Protein AF-A0A969MNA8-F1 (afdb_monomer_lite)

Foldseek 3Di:
DDWDFPDDDPDPVVVVVDAFTFTKDFDDDPNHGPDIDGRDTDDDDDDDPDDPVPPPDPPDDPDPDDLACVAQHVWDFDKDKFFLDALDAPVSCLVFKWKDPPPVDPDPPDDTDGHDDDDDFKDKHWDQDPDWDADPVGNVDTGTGIWIKIWTDPPPPPDDQPDQKIKMWGPDWDKAFAPWKKKWKKKKAWPQFDDQADPPPRHGKWKKKFKDKDFPADKAWPDWDIDTDDDGDDIDMTMTMIHTDHPPGITIMIITMMIGMPDGTDNGTMMIMHRGMMMISPDIDHDPVSHPPLCCVLPSDDPPDDPLDDDDDPDDDDPVRVLVVQVVVCVVCVVSVRDRDDDDDSDDDD

Structure (mmCIF, N/CA/C/O backbone):
data_AF-A0A969MNA8-F1
#
_entry.id   AF-A0A969MNA8-F1
#
loop_
_atom_site.group_PDB
_atom_site.id
_atom_site.type_symbol
_atom_site.label_atom_id
_atom_site.label_alt_id
_atom_site.label_comp_id
_atom_site.label_asym_id
_atom_site.label_entity_id
_atom_site.label_seq_id
_atom_site.pdbx_PDB_ins_code
_atom_site.Cartn_x
_atom_site.Cartn_y
_atom_site.Cartn_z
_atom_site.occupancy
_atom_site.B_iso_or_equiv
_atom_site.auth_seq_id
_atom_site.auth_comp_id
_atom_site.auth_asym_id
_atom_site.auth_atom_id
_atom_site.pdbx_PDB_model_num
ATOM 1 N N . MET A 1 1 ? -20.185 19.238 28.155 1.00 78.25 1 MET A N 1
ATOM 2 C CA . MET A 1 1 ? -21.176 19.758 29.129 1.00 78.25 1 MET A CA 1
ATOM 3 C C . MET A 1 1 ? -20.768 21.179 29.484 1.00 78.25 1 MET A C 1
ATOM 5 O O . MET A 1 1 ? -19.583 21.468 29.385 1.00 78.25 1 MET A O 1
ATOM 9 N N . ALA A 1 2 ? -21.702 22.049 29.859 1.00 85.06 2 ALA A N 1
ATOM 10 C CA . ALA A 1 2 ? -21.407 23.413 30.295 1.00 85.06 2 ALA A CA 1
ATOM 11 C C . ALA A 1 2 ? -22.315 23.803 31.465 1.00 85.06 2 ALA A C 1
ATOM 13 O O . ALA A 1 2 ? -23.488 23.433 31.480 1.00 85.06 2 ALA A O 1
ATOM 14 N N . PHE A 1 3 ? -21.782 24.554 32.425 1.00 86.62 3 PHE A N 1
ATOM 15 C CA . PHE A 1 3 ? -22.552 25.138 33.521 1.00 86.62 3 PHE A CA 1
ATOM 16 C C . PHE A 1 3 ? -22.558 26.659 33.376 1.00 86.62 3 PHE A C 1
ATOM 18 O O . PHE A 1 3 ? -21.501 27.260 33.188 1.00 86.62 3 PHE A O 1
ATOM 25 N N . LYS A 1 4 ? -23.741 27.274 33.451 1.00 89.44 4 LYS A N 1
ATOM 26 C CA . LYS A 1 4 ? -23.911 28.729 33.427 1.00 89.44 4 LYS A CA 1
ATOM 27 C C . LYS A 1 4 ? -24.570 29.181 34.735 1.00 89.44 4 LYS A C 1
ATOM 29 O O . LYS A 1 4 ? -25.760 28.912 34.903 1.00 89.44 4 LYS A O 1
ATOM 34 N N . PRO A 1 5 ? -23.849 29.851 35.650 1.00 88.94 5 PRO A N 1
ATOM 35 C CA . PRO A 1 5 ? -24.449 30.364 36.877 1.00 88.94 5 PRO A CA 1
ATOM 36 C C . PRO A 1 5 ? -25.425 31.506 36.563 1.00 88.94 5 PRO A C 1
ATOM 38 O O . PRO A 1 5 ? -25.248 32.223 35.575 1.00 88.94 5 PRO A O 1
ATOM 41 N N . TYR A 1 6 ? -26.452 31.681 37.396 1.00 90.12 6 TYR A N 1
ATOM 42 C CA . TYR A 1 6 ? -27.363 32.829 37.281 1.00 90.12 6 TYR A CA 1
ATOM 43 C C . TYR A 1 6 ? -26.732 34.129 37.780 1.00 90.12 6 TYR A C 1
ATOM 45 O O . TYR A 1 6 ? -27.107 35.205 37.325 1.00 90.12 6 TYR A O 1
ATOM 53 N N . GLU A 1 7 ? -25.749 34.013 38.670 1.00 85.06 7 GLU A N 1
ATOM 54 C CA . GLU A 1 7 ? -25.053 35.135 39.289 1.00 85.06 7 GLU A CA 1
ATOM 55 C C . GLU A 1 7 ? -23.542 35.010 39.063 1.00 85.06 7 GLU A C 1
ATOM 57 O O . GLU A 1 7 ? -22.949 33.929 39.175 1.00 85.06 7 GLU A O 1
ATOM 62 N N . THR A 1 8 ? -22.898 36.124 38.735 1.00 79.06 8 THR A N 1
ATOM 63 C CA . THR A 1 8 ? -21.445 36.219 38.583 1.00 79.06 8 THR A CA 1
ATOM 64 C C . THR A 1 8 ? -20.858 36.930 39.793 1.00 79.06 8 THR A C 1
ATOM 66 O O . THR A 1 8 ? -21.380 37.953 40.223 1.00 79.06 8 THR A O 1
ATOM 69 N N . PHE A 1 9 ? -19.779 36.379 40.347 1.00 75.88 9 PHE A N 1
ATOM 70 C CA . PHE A 1 9 ? -18.944 37.095 41.305 1.00 75.88 9 PHE A CA 1
ATOM 71 C C . PHE A 1 9 ? -17.794 37.730 40.531 1.00 75.88 9 PHE A C 1
ATOM 73 O O . PHE A 1 9 ? -17.073 37.019 39.831 1.00 75.88 9 PHE A O 1
ATOM 80 N N . ASP A 1 10 ? -17.641 39.046 40.652 1.00 71.94 10 ASP A N 1
ATOM 81 C CA . ASP A 1 10 ? -16.547 39.783 40.010 1.00 71.94 10 ASP A CA 1
ATOM 82 C C . ASP A 1 10 ? -15.243 39.697 40.823 1.00 71.94 10 ASP A C 1
ATOM 84 O O . ASP A 1 10 ? -14.157 39.889 40.281 1.00 71.94 10 ASP A O 1
ATOM 88 N N . ASP A 1 11 ? -15.346 39.364 42.114 1.00 74.50 11 ASP A N 1
ATOM 89 C CA . ASP A 1 11 ? -14.214 39.205 43.027 1.00 74.50 11 ASP A CA 1
ATOM 90 C C . ASP A 1 11 ? -13.834 37.713 43.197 1.00 74.50 11 ASP A C 1
ATOM 92 O O . ASP A 1 11 ? -14.639 36.923 43.714 1.00 74.50 11 ASP A O 1
ATOM 96 N N . PRO A 1 12 ? -12.614 37.304 42.794 1.00 66.44 12 PRO A N 1
ATOM 97 C CA . PRO A 1 12 ? -12.121 35.936 42.935 1.00 66.44 12 PRO A CA 1
ATOM 98 C C . PRO A 1 12 ? -12.012 35.443 44.383 1.00 66.44 12 PRO A C 1
ATOM 100 O O . PRO A 1 12 ? -12.108 34.238 44.617 1.00 66.44 12 PRO A O 1
ATOM 103 N N . GLU A 1 13 ? -11.803 36.329 45.360 1.00 68.19 13 GLU A N 1
ATOM 104 C CA . GLU A 1 13 ? -11.605 35.927 46.759 1.00 68.19 13 GLU A CA 1
ATOM 105 C C . GLU A 1 13 ? -12.924 35.531 47.437 1.00 68.19 13 GLU A C 1
ATOM 107 O O . GLU A 1 13 ? -12.945 34.669 48.321 1.00 68.19 13 GLU A O 1
ATOM 112 N N . LEU A 1 14 ? -14.052 36.067 46.958 1.00 66.44 14 LEU A N 1
ATOM 113 C CA . LEU A 1 14 ? -15.386 35.713 47.448 1.00 66.44 14 LEU A CA 1
ATOM 114 C C . LEU A 1 14 ? -15.808 34.292 47.039 1.00 66.44 14 LEU A C 1
ATOM 116 O O . LEU A 1 14 ? -16.573 33.656 47.764 1.00 66.44 14 LEU A O 1
ATOM 120 N N . LEU A 1 15 ? -15.269 33.744 45.942 1.00 65.19 15 LEU A N 1
ATOM 121 C CA . LEU A 1 15 ? -15.565 32.382 45.465 1.00 65.19 15 LEU A CA 1
ATOM 122 C C . LEU A 1 15 ? -15.134 31.278 46.446 1.00 65.19 15 LEU A C 1
ATOM 124 O O . LEU A 1 15 ? -15.688 30.181 46.405 1.00 65.19 15 LEU A O 1
ATOM 128 N N . LEU A 1 16 ? -14.172 31.551 47.336 1.00 65.12 16 LEU A N 1
ATOM 129 C CA . LEU A 1 16 ? -13.690 30.588 48.336 1.00 65.12 16 LEU A CA 1
ATOM 130 C C . LEU A 1 16 ? -14.661 30.400 49.511 1.00 65.12 16 LEU A C 1
ATOM 132 O O . LEU A 1 16 ? -14.669 29.335 50.130 1.00 65.12 16 LEU A O 1
ATOM 136 N N . CYS A 1 17 ? -15.467 31.422 49.815 1.00 69.19 17 CYS A N 1
ATOM 137 C CA . CYS A 1 17 ? -16.344 31.464 50.990 1.00 69.19 17 CYS A CA 1
ATOM 138 C C . CYS A 1 17 ? -17.835 31.594 50.634 1.00 69.19 17 CYS A C 1
ATOM 140 O O . CYS A 1 17 ? -18.683 31.501 51.523 1.00 69.19 17 CYS A O 1
ATOM 142 N N . ALA A 1 18 ? -18.168 31.818 49.361 1.00 70.50 18 ALA A N 1
ATOM 143 C CA . ALA A 1 18 ? -19.542 31.955 48.902 1.00 70.50 18 ALA A CA 1
ATOM 144 C C . ALA A 1 18 ? -20.301 30.611 48.916 1.00 70.50 18 ALA A C 1
ATOM 146 O O . ALA A 1 18 ? -19.718 29.547 48.681 1.00 70.50 18 ALA A O 1
ATOM 147 N N . PRO A 1 19 ? -21.625 30.632 49.162 1.00 77.38 19 PRO A N 1
ATOM 148 C CA . PRO A 1 19 ? -22.466 29.454 48.982 1.00 77.38 19 PRO A CA 1
ATOM 149 C C . PRO A 1 19 ? -22.481 29.004 47.511 1.00 77.38 19 PRO A C 1
ATOM 151 O O . PRO A 1 19 ? -22.219 29.789 46.599 1.00 77.38 19 PRO A O 1
ATOM 154 N N . ARG A 1 20 ? -22.822 27.728 47.269 1.00 79.69 20 ARG A N 1
ATOM 155 C CA . ARG A 1 20 ? -22.960 27.179 45.908 1.00 79.69 20 ARG A CA 1
ATOM 156 C C . ARG A 1 20 ? -23.951 28.004 45.096 1.00 79.69 20 ARG A C 1
ATOM 158 O O . ARG A 1 20 ? -25.096 28.173 45.514 1.00 79.69 20 ARG A O 1
ATOM 165 N N . ARG A 1 21 ? -23.530 28.460 43.916 1.00 85.75 21 ARG A N 1
ATOM 166 C CA . ARG A 1 21 ? -24.419 29.185 43.010 1.00 85.75 21 ARG A CA 1
ATOM 167 C C . ARG A 1 21 ? -25.388 28.232 42.336 1.00 85.75 21 ARG A C 1
ATOM 169 O O . ARG A 1 21 ? -25.040 27.103 41.989 1.00 85.75 21 ARG A O 1
ATOM 176 N N . LYS A 1 22 ? -26.597 28.728 42.096 1.00 90.81 22 LYS A N 1
ATOM 177 C CA . LYS A 1 22 ? -27.557 28.076 41.212 1.00 90.81 22 LYS A CA 1
ATOM 178 C C . LYS A 1 22 ? -27.280 28.483 39.768 1.00 90.81 22 LYS A C 1
ATOM 180 O O . LYS A 1 22 ? -26.917 29.626 39.486 1.00 90.81 22 LYS A O 1
ATOM 185 N N . GLY A 1 23 ? -27.445 27.541 38.852 1.00 91.19 23 GLY A N 1
ATOM 186 C CA . GLY A 1 23 ? -27.267 27.795 37.432 1.00 91.19 23 GLY A CA 1
ATOM 187 C C . GLY A 1 23 ? -27.914 26.750 36.544 1.00 91.19 23 GLY A C 1
ATOM 188 O O . GLY A 1 23 ? -28.537 25.793 37.002 1.00 91.19 23 GLY A O 1
ATOM 189 N N . ASP A 1 24 ? -27.740 26.946 35.248 1.00 92.31 24 ASP A N 1
ATOM 190 C CA . ASP A 1 24 ? -28.163 26.008 34.226 1.00 92.31 24 ASP A CA 1
ATOM 191 C C . ASP A 1 24 ? -27.025 25.044 33.900 1.00 92.31 24 ASP A C 1
ATOM 193 O O . ASP A 1 24 ? -25.966 25.453 33.414 1.00 92.31 24 ASP A O 1
ATOM 197 N N . PHE A 1 25 ? -27.258 23.751 34.109 1.00 90.88 25 PHE A N 1
ATOM 198 C CA . PHE A 1 25 ? -26.367 22.701 33.637 1.00 90.88 25 PHE A CA 1
ATOM 199 C C . PHE A 1 25 ? -26.862 22.158 32.299 1.00 90.88 25 PHE A C 1
ATOM 201 O O . PHE A 1 25 ? -27.990 21.684 32.179 1.00 90.88 25 PHE A O 1
ATOM 208 N N . MET A 1 26 ? -26.015 22.242 31.279 1.00 90.25 26 MET A N 1
ATOM 209 C CA . MET A 1 26 ? -26.337 21.897 29.900 1.00 90.25 26 MET A CA 1
ATOM 210 C C . MET A 1 26 ? -25.445 20.753 29.417 1.00 90.25 26 MET A C 1
ATOM 212 O O . MET A 1 26 ? -24.210 20.819 29.452 1.00 90.25 26 MET A O 1
ATOM 216 N N . VAL A 1 27 ? -26.076 19.700 28.910 1.00 83.44 27 VAL A N 1
ATOM 217 C CA . VAL A 1 27 ? -25.410 18.565 28.272 1.00 83.44 27 VAL A CA 1
ATOM 218 C C . VAL A 1 27 ? -25.583 18.696 26.766 1.00 83.44 27 VAL A C 1
ATOM 220 O O . VAL A 1 27 ? -26.698 18.865 26.273 1.00 83.44 27 VAL A O 1
ATOM 223 N N . PHE A 1 28 ? -24.473 18.609 26.037 1.00 82.31 28 PHE A N 1
ATOM 224 C CA . PHE A 1 28 ? -24.440 18.702 24.581 1.00 82.31 28 PHE A CA 1
ATOM 225 C C . PHE A 1 28 ? -24.031 17.354 23.992 1.00 82.31 28 PHE A C 1
ATOM 227 O O . PHE A 1 28 ? -23.098 16.731 24.497 1.00 82.31 28 PHE A O 1
ATOM 234 N N . VAL A 1 29 ? -24.701 16.939 22.919 1.00 73.00 29 VAL A N 1
ATOM 235 C CA . VAL A 1 29 ? -24.372 15.756 22.112 1.00 73.00 29 VAL A CA 1
ATOM 236 C C . VAL A 1 29 ? -24.235 16.227 20.664 1.00 73.00 29 VAL A C 1
ATOM 238 O O . VAL A 1 29 ? -25.136 16.884 20.145 1.00 73.00 29 VAL A O 1
ATOM 241 N N . ASN A 1 30 ? -23.089 15.961 20.028 1.00 73.81 30 ASN A N 1
ATOM 242 C CA . ASN A 1 30 ? -22.757 16.438 18.672 1.00 73.81 30 ASN A CA 1
ATOM 243 C C . ASN A 1 30 ? -22.959 17.957 18.483 1.00 73.81 30 ASN A C 1
ATOM 245 O O . ASN A 1 30 ? -23.517 18.409 17.486 1.00 73.81 30 ASN A O 1
ATOM 249 N N . GLY A 1 31 ? -22.570 18.754 19.484 1.00 75.56 31 GLY A N 1
ATOM 250 C CA . GLY A 1 31 ? -22.697 20.216 19.451 1.00 75.56 31 GLY A CA 1
ATOM 251 C C . GLY A 1 31 ? -24.116 20.758 19.673 1.00 75.56 31 GLY A C 1
ATOM 252 O O . GLY A 1 31 ? -24.287 21.970 19.768 1.00 75.56 31 GLY A O 1
ATOM 253 N N . ARG A 1 32 ? -25.137 19.900 19.815 1.00 70.62 32 ARG A N 1
ATOM 254 C CA . ARG A 1 32 ? -26.519 20.309 20.118 1.00 70.62 32 ARG A CA 1
ATOM 255 C C . ARG A 1 32 ? -26.841 20.084 21.589 1.00 70.62 32 ARG A C 1
ATOM 257 O O . ARG A 1 32 ? -26.487 19.046 22.143 1.00 70.62 32 ARG A O 1
ATOM 264 N N . GLN A 1 33 ? -27.517 21.043 22.225 1.00 84.75 33 GLN A N 1
ATOM 265 C CA . GLN A 1 33 ? -27.971 20.892 23.609 1.00 84.75 33 GLN A CA 1
ATOM 266 C C . GLN A 1 33 ? -29.016 19.774 23.669 1.00 84.75 33 GLN A C 1
ATOM 268 O O . GLN A 1 33 ? -30.121 19.921 23.155 1.00 84.75 33 GLN A O 1
ATOM 273 N N . PHE A 1 34 ? -28.645 18.656 24.279 1.00 85.50 34 PHE A N 1
ATOM 274 C CA . PHE A 1 34 ? -29.492 17.478 24.423 1.00 85.50 34 PHE A CA 1
ATOM 275 C C . PHE A 1 34 ? -30.358 17.569 25.678 1.00 85.50 34 PHE A C 1
ATOM 277 O O . PHE A 1 34 ? -31.523 17.187 25.667 1.00 85.50 34 PHE A O 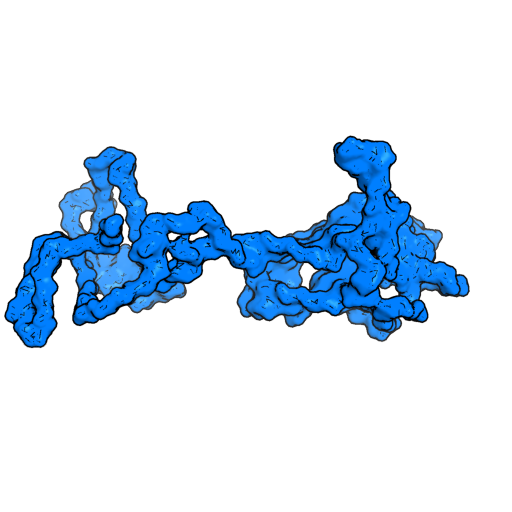1
ATOM 284 N N . TRP A 1 35 ? -29.795 18.102 26.763 1.00 83.75 35 TRP A N 1
ATOM 285 C CA . TRP A 1 35 ? -30.482 18.171 28.044 1.00 83.75 35 TRP A CA 1
ATOM 286 C C . TRP A 1 35 ? -30.067 19.414 28.826 1.00 83.75 35 TRP A C 1
ATOM 288 O O . TRP A 1 35 ? -28.919 19.858 28.740 1.00 83.75 35 TRP A O 1
ATOM 298 N N . LYS A 1 36 ? -31.015 19.983 29.572 1.00 91.31 36 LYS A N 1
ATOM 299 C CA . LYS A 1 36 ? -30.813 21.164 30.408 1.00 91.31 36 LYS A CA 1
ATOM 300 C C . LYS A 1 36 ? -31.482 20.952 31.758 1.00 91.31 36 LYS A C 1
ATOM 302 O O . LYS A 1 36 ? -32.679 20.683 31.811 1.00 91.31 36 LYS A O 1
ATOM 307 N N . ILE A 1 37 ? -30.710 21.122 32.824 1.00 91.38 37 ILE A N 1
ATOM 308 C CA . ILE A 1 37 ? -31.188 21.123 34.205 1.00 91.38 37 ILE A CA 1
ATOM 309 C C . ILE A 1 37 ? -31.095 22.559 34.719 1.00 91.38 37 ILE A C 1
ATOM 311 O O . ILE A 1 37 ? -30.008 23.132 34.766 1.00 91.38 37 ILE A O 1
ATOM 315 N N . THR A 1 38 ? -32.236 23.146 35.070 1.00 92.12 38 THR A N 1
ATOM 316 C CA . THR A 1 38 ? -32.326 24.479 35.686 1.00 92.12 38 THR A CA 1
ATOM 317 C C . THR A 1 38 ? -32.165 24.382 37.203 1.00 92.12 38 THR A C 1
ATOM 319 O O . THR A 1 38 ? -32.538 23.364 37.784 1.00 92.12 38 THR A O 1
ATOM 322 N N . ASN A 1 39 ? -31.691 25.445 37.861 1.00 88.81 39 ASN A N 1
ATOM 323 C CA . ASN A 1 39 ? -31.442 25.486 39.313 1.00 88.81 39 ASN A CA 1
ATOM 324 C C . ASN A 1 39 ? -30.460 24.407 39.816 1.00 88.81 39 ASN A C 1
ATOM 326 O O . ASN A 1 39 ? -30.564 23.933 40.953 1.00 88.81 39 ASN A O 1
ATOM 330 N N . PHE A 1 40 ? -29.497 24.027 38.977 1.00 89.94 40 PHE A N 1
ATOM 331 C CA . PHE A 1 40 ? -28.435 23.092 39.323 1.00 89.94 40 PHE A CA 1
ATOM 332 C C . PHE A 1 40 ? -27.424 23.753 40.269 1.00 89.94 40 PHE A C 1
ATOM 334 O O . PHE A 1 40 ? -27.066 24.916 40.077 1.00 89.94 40 PHE A O 1
ATOM 341 N N . ASP A 1 41 ? -26.976 23.019 41.288 1.00 85.50 41 ASP A N 1
ATOM 342 C CA . ASP A 1 41 ? -25.940 23.481 42.214 1.00 85.50 41 ASP A CA 1
ATOM 343 C C . ASP A 1 41 ? -24.558 23.414 41.566 1.00 85.50 41 ASP A C 1
ATOM 345 O O . ASP A 1 41 ? -24.140 22.367 41.081 1.00 85.50 41 ASP A O 1
ATOM 349 N N . GLU A 1 42 ? -23.823 24.520 41.598 1.00 81.38 42 GLU A N 1
ATOM 350 C CA . GLU A 1 42 ? -22.476 24.608 41.046 1.00 81.38 42 GLU A CA 1
ATOM 351 C C . GLU A 1 42 ? -21.519 23.524 41.584 1.00 81.38 42 GLU A C 1
ATOM 353 O O . GLU A 1 42 ? -21.498 23.187 42.777 1.00 81.38 42 GLU A O 1
ATOM 358 N N . PHE A 1 43 ? -20.666 23.009 40.692 1.00 76.62 43 PHE A N 1
ATOM 359 C CA . PHE A 1 43 ? -19.570 22.120 41.060 1.00 76.62 43 PHE A CA 1
ATOM 360 C C . PHE A 1 43 ? -18.463 22.906 41.771 1.00 76.62 43 PHE A C 1
ATOM 362 O O . PHE A 1 43 ? -17.815 23.757 41.169 1.00 76.62 43 PHE A O 1
ATOM 369 N N . PHE A 1 44 ? -18.177 22.561 43.028 1.00 70.62 44 PHE A N 1
ATOM 370 C CA . PHE A 1 44 ? -16.946 23.000 43.682 1.00 70.62 44 PHE A CA 1
ATOM 371 C C . PHE A 1 44 ? -15.845 21.975 43.444 1.00 70.62 44 PHE A C 1
ATOM 373 O O . PHE A 1 44 ? -15.877 20.876 44.001 1.00 70.62 44 PHE A O 1
ATOM 380 N N . PHE A 1 45 ? -14.852 22.353 42.647 1.00 62.38 45 PHE A N 1
ATOM 381 C CA . PHE A 1 45 ? -13.604 21.610 42.550 1.00 62.38 45 PHE A CA 1
ATOM 382 C C . PHE A 1 45 ? -12.671 22.115 43.645 1.00 62.38 45 PHE A C 1
ATOM 384 O O . PHE A 1 45 ? -12.013 23.141 43.500 1.00 62.38 45 PHE A O 1
ATOM 391 N N . THR A 1 46 ? -12.651 21.422 44.780 1.00 59.31 46 THR A N 1
ATOM 392 C CA . THR A 1 46 ? -11.675 21.700 45.832 1.00 59.31 46 THR A CA 1
ATOM 393 C C . THR A 1 46 ? -10.423 20.870 45.587 1.00 59.31 46 THR A C 1
ATOM 395 O O . THR A 1 46 ? -10.494 19.685 45.257 1.00 59.31 46 THR A O 1
ATOM 398 N N . ASN A 1 47 ? -9.252 21.479 45.772 1.00 53.66 47 ASN A N 1
ATOM 399 C CA . ASN A 1 47 ? -8.023 20.700 45.843 1.00 53.66 47 ASN A CA 1
ATOM 400 C C . ASN A 1 47 ? -8.090 19.797 47.078 1.00 53.66 47 ASN A C 1
ATOM 402 O O . ASN A 1 47 ? -8.246 20.275 48.206 1.00 53.66 47 ASN A O 1
ATOM 406 N N . MET A 1 48 ? -7.946 18.487 46.879 1.00 55.31 48 MET A N 1
ATOM 407 C CA . MET A 1 48 ? -7.779 17.568 47.998 1.00 55.31 48 MET A CA 1
ATOM 408 C C . MET A 1 48 ? -6.439 17.873 48.677 1.00 55.31 48 MET A C 1
ATOM 410 O O . MET A 1 48 ? -5.382 17.764 48.058 1.00 55.31 48 MET A O 1
ATOM 414 N N . LYS A 1 49 ? -6.460 18.251 49.960 1.00 59.47 49 LYS A N 1
ATOM 415 C CA . LYS A 1 49 ? -5.245 18.451 50.768 1.00 59.47 49 LYS A CA 1
ATOM 416 C C . LYS A 1 49 ? -4.641 17.096 51.158 1.00 59.47 49 LYS A C 1
ATOM 418 O O . LYS A 1 49 ? -4.729 16.684 52.309 1.00 59.47 49 LYS A O 1
ATOM 423 N N . ASN A 1 50 ? -4.086 16.368 50.192 1.00 62.12 50 ASN A N 1
ATOM 424 C CA . ASN A 1 50 ? -3.446 15.069 50.414 1.00 62.12 50 ASN A CA 1
ATOM 425 C C . ASN A 1 50 ? -2.140 14.948 49.613 1.00 62.12 50 ASN A C 1
ATOM 427 O O . ASN A 1 50 ? -1.940 15.692 48.654 1.00 62.12 50 ASN A O 1
ATOM 431 N N . GLN A 1 51 ? -1.268 14.010 49.993 1.00 51.31 51 GLN A N 1
ATOM 432 C CA . GLN A 1 51 ? -0.030 13.700 49.266 1.00 51.31 51 GLN A CA 1
ATOM 433 C C . GLN A 1 51 ? -0.333 13.365 47.802 1.00 51.31 51 GLN A C 1
ATOM 435 O O . GLN A 1 51 ? -1.277 12.623 47.517 1.00 51.31 51 GLN A O 1
ATOM 440 N N . LYS A 1 52 ? 0.467 13.914 46.881 1.00 52.94 52 LYS A N 1
ATOM 441 C CA . LYS A 1 52 ? 0.273 13.796 45.429 1.00 52.94 52 LYS A CA 1
ATOM 442 C C . LYS A 1 52 ? 0.226 12.333 44.975 1.00 52.94 52 LYS A C 1
ATOM 444 O O . LYS A 1 52 ? -0.564 12.008 44.098 1.00 52.94 52 LYS A O 1
ATOM 449 N N . GLU A 1 53 ? 0.977 11.439 45.621 1.00 54.47 53 GLU A N 1
ATOM 450 C CA . GLU A 1 53 ? 1.000 10.006 45.292 1.00 54.47 53 GLU A CA 1
ATOM 451 C C . GLU A 1 53 ? -0.281 9.257 45.706 1.00 54.47 53 GLU A C 1
ATOM 453 O O . GLU A 1 53 ? -0.559 8.178 45.188 1.00 54.47 53 GLU A O 1
ATOM 458 N N . LYS A 1 54 ? -1.086 9.814 46.624 1.00 51.72 54 LYS A N 1
ATOM 459 C CA . LYS A 1 54 ? -2.380 9.243 47.049 1.00 51.72 54 LYS A CA 1
ATOM 460 C C . LYS A 1 54 ? -3.563 9.785 46.251 1.00 51.72 54 LYS A C 1
ATOM 462 O O . LYS A 1 54 ? -4.678 9.285 46.393 1.00 51.72 54 LYS A O 1
ATOM 467 N N . GLN A 1 55 ? -3.336 10.795 45.416 1.00 48.31 55 GLN A N 1
ATOM 468 C CA . GLN A 1 55 ? -4.330 11.335 44.498 1.00 48.31 55 GLN A CA 1
ATOM 469 C C . GLN A 1 55 ? -4.334 10.497 43.211 1.00 48.31 55 GLN A C 1
ATOM 471 O O . GLN A 1 55 ? -3.925 10.950 42.147 1.00 48.31 55 GLN A O 1
ATOM 476 N N . LEU A 1 56 ? -4.785 9.242 43.309 1.00 48.88 56 LEU A N 1
ATOM 477 C CA . LEU A 1 56 ? -5.119 8.437 42.134 1.00 48.88 56 LEU A CA 1
ATOM 478 C C . LEU A 1 56 ? -6.420 8.988 41.549 1.00 48.88 56 LEU A C 1
ATOM 480 O O . LEU A 1 56 ? -7.518 8.591 41.936 1.00 48.88 56 LEU A O 1
ATOM 484 N N . GLY A 1 57 ? -6.297 9.955 40.643 1.00 40.84 57 GLY A N 1
ATOM 485 C CA . GLY A 1 57 ? -7.405 10.353 39.794 1.00 40.84 57 GLY A CA 1
ATOM 486 C C . GLY A 1 57 ? -7.790 9.158 38.934 1.00 40.84 57 GLY A C 1
ATOM 487 O O . GLY A 1 57 ? -7.078 8.826 37.994 1.00 40.84 57 GLY A O 1
ATOM 488 N N . VAL A 1 58 ? -8.900 8.499 39.255 1.00 41.97 58 VAL A N 1
ATOM 489 C CA . VAL A 1 58 ? -9.600 7.691 38.261 1.00 41.97 58 VAL A CA 1
ATOM 490 C C . VAL A 1 58 ? -10.481 8.683 37.507 1.00 41.97 58 VAL A C 1
ATOM 492 O O . VAL A 1 58 ? -11.506 9.093 38.059 1.00 41.97 58 VAL A O 1
ATOM 495 N N . PRO A 1 59 ? -10.111 9.140 36.294 1.00 39.31 59 PRO A N 1
ATOM 496 C CA . PRO A 1 59 ? -11.099 9.767 35.436 1.00 39.31 59 PRO A CA 1
ATOM 497 C C . PRO A 1 59 ? -12.177 8.705 35.227 1.00 39.31 59 PRO A C 1
ATOM 499 O O . PRO A 1 59 ? -11.904 7.604 34.753 1.00 39.31 59 PRO A O 1
ATOM 502 N N . TYR A 1 60 ? -13.375 8.983 35.718 1.00 37.78 60 TYR A N 1
ATOM 503 C CA . TYR A 1 60 ? -14.528 8.097 35.642 1.00 37.78 60 TYR A CA 1
ATOM 504 C C . TYR A 1 60 ? -14.678 7.567 34.209 1.00 37.78 60 TYR A C 1
ATOM 506 O O . TYR A 1 60 ? -14.965 8.317 33.280 1.00 37.78 60 TYR A O 1
ATOM 514 N N . ASN A 1 61 ? -14.475 6.262 34.036 1.00 42.06 61 ASN A N 1
ATOM 515 C CA . ASN A 1 61 ? -14.819 5.557 32.811 1.00 42.06 61 ASN A CA 1
ATOM 516 C C . ASN A 1 61 ? -16.264 5.075 32.957 1.00 42.06 61 ASN A C 1
ATOM 518 O O . ASN A 1 61 ? -16.543 4.135 33.701 1.00 42.06 61 ASN A O 1
ATOM 522 N N . VAL A 1 62 ? -17.189 5.746 32.274 1.00 38.03 62 VAL A N 1
ATOM 523 C CA . VAL A 1 62 ? -18.541 5.225 32.068 1.00 38.03 62 VAL A CA 1
ATOM 524 C C . VAL A 1 62 ? -18.551 4.534 30.711 1.00 38.03 62 VAL A C 1
ATOM 526 O O . VAL A 1 62 ? -18.807 5.152 29.684 1.00 38.03 62 VAL A O 1
ATOM 529 N N . SER A 1 63 ? -18.265 3.235 30.717 1.00 44.12 63 SER A N 1
ATOM 530 C CA . SER A 1 63 ? -18.434 2.360 29.559 1.00 44.12 63 SER A CA 1
ATOM 531 C C . SER A 1 63 ? -19.815 1.706 29.643 1.00 44.12 63 SER A C 1
ATOM 533 O O . SER A 1 63 ? -19.991 0.673 30.290 1.00 44.12 63 SER A O 1
ATOM 535 N N . TRP A 1 64 ? -20.806 2.302 28.983 1.00 36.50 64 TRP A N 1
ATOM 536 C CA . TRP A 1 64 ? -22.011 1.587 28.562 1.00 36.50 64 TRP A CA 1
ATOM 537 C C . TRP A 1 64 ? -21.802 1.177 27.105 1.00 36.50 64 TRP A C 1
ATOM 539 O O . TRP A 1 64 ? -21.861 2.015 26.213 1.00 36.50 64 TRP A O 1
ATOM 549 N N . GLY A 1 65 ? -21.495 -0.105 26.885 1.00 40.31 65 GLY A N 1
ATOM 550 C CA . GLY A 1 65 ? -21.140 -0.634 25.564 1.00 40.31 65 GLY A CA 1
ATOM 551 C C . GLY A 1 65 ? -19.640 -0.556 25.265 1.00 40.31 65 GLY A C 1
ATOM 552 O O . GLY A 1 65 ? -19.215 0.182 24.389 1.00 40.31 65 GLY A O 1
ATOM 553 N N . GLY A 1 66 ? -18.835 -1.331 25.995 1.00 40.59 66 GLY A N 1
ATOM 554 C CA . GLY A 1 66 ? -17.382 -1.438 25.784 1.00 40.59 66 GLY A CA 1
ATOM 555 C C . GLY A 1 66 ? -16.834 -2.857 25.963 1.00 40.59 66 GLY A C 1
ATOM 556 O O . GLY A 1 66 ? -15.637 -3.037 26.167 1.00 40.59 66 GLY A O 1
ATOM 557 N N . GLY A 1 67 ? -17.700 -3.874 25.909 1.00 42.56 67 GLY A N 1
ATOM 558 C CA . GLY A 1 67 ? -17.317 -5.275 26.120 1.00 42.56 67 GLY A CA 1
ATOM 559 C C . GLY A 1 67 ? -16.472 -5.896 25.002 1.00 42.56 67 GLY A C 1
ATOM 560 O O . GLY A 1 67 ? -15.928 -6.973 25.205 1.00 42.56 67 GLY A O 1
ATOM 561 N N . SER A 1 68 ? -16.328 -5.250 23.840 1.00 47.09 68 SER A N 1
ATOM 562 C CA . SER A 1 68 ? -15.703 -5.889 22.671 1.00 47.09 68 SER A CA 1
ATOM 563 C C . SER A 1 68 ? -14.389 -5.275 22.187 1.00 47.09 68 SER A C 1
ATOM 565 O O . SER A 1 68 ? -13.727 -5.914 21.385 1.00 47.09 68 SER A O 1
ATOM 567 N N . PHE A 1 69 ? -13.985 -4.086 22.649 1.00 46.1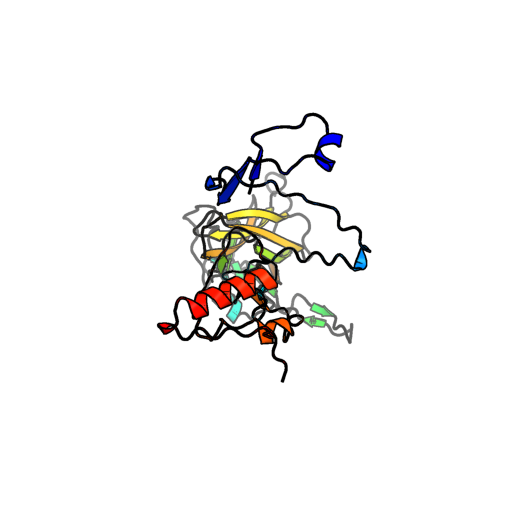6 69 PHE A N 1
ATOM 568 C CA . PHE A 1 69 ? -12.757 -3.431 22.151 1.00 46.16 69 PHE A CA 1
ATOM 569 C C . PHE A 1 69 ? -11.772 -2.991 23.250 1.00 46.16 69 PHE A C 1
ATOM 571 O O . PHE A 1 69 ? -10.733 -2.419 22.943 1.00 46.16 69 PHE A O 1
ATOM 578 N N . GLY A 1 70 ? -12.076 -3.227 24.535 1.00 50.34 70 GLY A N 1
ATOM 579 C CA . GLY A 1 70 ? -11.308 -2.625 25.639 1.00 50.34 70 GLY A CA 1
ATOM 580 C C . GLY A 1 70 ? -10.633 -3.576 26.631 1.00 50.34 70 GLY A C 1
ATOM 581 O O . GLY A 1 70 ? -9.567 -3.238 27.136 1.00 50.34 70 GLY A O 1
ATOM 582 N N . LEU A 1 71 ? -11.229 -4.735 26.940 1.00 61.44 71 LEU A N 1
ATOM 583 C CA . LEU A 1 71 ? -10.773 -5.600 28.047 1.00 61.44 71 LEU A CA 1
ATOM 584 C C . LEU A 1 71 ? -10.366 -7.006 27.590 1.00 61.44 71 LEU A C 1
ATOM 586 O O . LEU A 1 71 ? -9.186 -7.305 27.558 1.00 61.44 71 LEU A O 1
ATOM 590 N N . ARG A 1 72 ? -11.323 -7.860 27.207 1.00 57.59 72 ARG A N 1
ATOM 591 C CA . ARG A 1 72 ? -11.049 -9.234 26.720 1.00 57.59 72 ARG A CA 1
ATOM 592 C C . ARG A 1 72 ? -10.562 -9.306 25.276 1.00 57.59 72 ARG A C 1
ATOM 594 O O . ARG A 1 72 ? -10.071 -10.317 24.794 1.00 57.59 72 ARG A O 1
ATOM 601 N N . HIS A 1 73 ? -10.761 -8.205 24.578 1.00 59.41 73 HIS A N 1
ATOM 602 C CA . HIS A 1 73 ? -10.648 -8.079 23.143 1.00 59.41 73 HIS A CA 1
ATOM 603 C C . HIS A 1 73 ? -9.937 -6.757 22.867 1.00 59.41 73 HIS A C 1
ATOM 605 O O . HIS A 1 73 ? -10.499 -5.884 22.213 1.00 59.41 73 HIS A O 1
ATOM 611 N N . SER A 1 74 ? -8.763 -6.545 23.478 1.00 66.19 74 SER A N 1
ATOM 612 C CA . SER A 1 74 ? -7.921 -5.357 23.272 1.00 66.19 74 SER A CA 1
ATOM 613 C C . SER A 1 74 ? -7.354 -5.328 21.848 1.00 66.19 74 SER A C 1
ATOM 615 O O . SER A 1 74 ? -6.144 -5.404 21.644 1.00 66.19 74 SER A O 1
ATOM 617 N N . TRP A 1 75 ? -8.253 -5.254 20.870 1.00 68.44 75 TRP A N 1
ATOM 618 C CA . TRP A 1 75 ? -7.956 -5.110 19.463 1.00 68.44 75 TRP A CA 1
ATOM 619 C C . TRP A 1 75 ? -7.593 -3.659 19.190 1.00 68.44 75 TRP A C 1
ATOM 621 O O . TRP A 1 75 ? -8.337 -2.741 19.541 1.00 68.44 75 TRP A O 1
ATOM 631 N N . HIS A 1 76 ? -6.467 -3.455 18.531 1.00 72.38 76 HIS A N 1
ATOM 632 C CA . HIS A 1 76 ? -6.125 -2.194 17.901 1.00 72.38 76 HIS A CA 1
ATOM 633 C C . HIS A 1 76 ? -5.947 -2.425 16.405 1.00 72.38 76 HIS A C 1
ATOM 635 O O . HIS A 1 76 ? -5.691 -3.544 15.960 1.00 72.38 76 HIS A O 1
ATOM 641 N N . TYR A 1 77 ? -6.104 -1.359 15.624 1.00 75.56 77 TYR A N 1
ATOM 642 C CA . TYR A 1 77 ? -5.668 -1.408 14.239 1.00 75.56 77 TYR A CA 1
ATOM 643 C C . TYR A 1 77 ? -4.145 -1.421 14.204 1.00 75.56 77 TYR A C 1
ATOM 645 O O . TYR A 1 77 ? -3.498 -0.686 14.955 1.00 75.56 77 TYR A O 1
ATOM 653 N N . ASP A 1 78 ? -3.593 -2.272 13.355 1.00 82.06 78 ASP A N 1
ATOM 654 C CA . ASP A 1 78 ? -2.170 -2.295 13.054 1.00 82.06 78 ASP A CA 1
ATOM 655 C C . ASP A 1 78 ? -1.966 -2.357 11.542 1.00 82.06 78 ASP A C 1
ATOM 657 O O . ASP A 1 78 ? -2.913 -2.476 10.759 1.00 82.06 78 ASP A O 1
ATOM 661 N N . PHE A 1 79 ? -0.715 -2.236 11.132 1.00 85.31 79 PHE A N 1
ATOM 662 C CA . PHE A 1 79 ? -0.316 -2.279 9.748 1.00 85.31 79 PHE A CA 1
ATOM 663 C C . PHE A 1 79 ? -0.036 -3.710 9.322 1.00 85.31 79 PHE A C 1
ATOM 665 O O . PHE A 1 79 ? 0.726 -4.428 9.967 1.00 85.31 79 PHE A O 1
ATOM 672 N N . LYS A 1 80 ? -0.584 -4.083 8.172 1.00 88.38 80 LYS A N 1
ATOM 673 C CA . LYS A 1 80 ? -0.176 -5.275 7.450 1.00 88.38 80 LYS A CA 1
ATOM 674 C C . LYS A 1 80 ? 0.437 -4.884 6.124 1.00 88.38 80 LYS A C 1
ATOM 676 O O . LYS A 1 80 ? 0.007 -3.937 5.467 1.00 88.38 80 LYS A O 1
ATOM 681 N N . THR A 1 81 ? 1.454 -5.641 5.763 1.00 92.81 81 THR A N 1
ATOM 682 C CA . THR A 1 81 ? 2.093 -5.586 4.464 1.00 92.81 81 THR A CA 1
ATOM 683 C C . THR A 1 81 ? 1.569 -6.740 3.622 1.00 92.81 81 THR A C 1
ATOM 685 O O . THR A 1 81 ? 1.490 -7.874 4.099 1.00 92.81 81 THR A O 1
ATOM 688 N N . TYR A 1 82 ? 1.211 -6.438 2.383 1.00 93.94 82 TYR A N 1
ATOM 689 C CA . TYR A 1 82 ? 0.705 -7.377 1.398 1.00 93.94 82 TYR A CA 1
ATOM 690 C C . TYR A 1 82 ? 1.631 -7.360 0.189 1.00 93.94 82 TYR A C 1
ATOM 692 O O . TYR A 1 82 ? 1.902 -6.305 -0.385 1.00 93.94 82 TYR A O 1
ATOM 700 N N . GLU A 1 83 ? 2.125 -8.534 -0.175 1.00 94.94 83 GLU A N 1
ATOM 701 C CA . GLU A 1 83 ? 3.032 -8.716 -1.302 1.00 94.94 83 GLU A CA 1
ATOM 702 C C . GLU A 1 83 ? 2.212 -8.870 -2.585 1.00 94.94 83 GLU A C 1
ATOM 704 O O . GLU A 1 83 ? 1.314 -9.710 -2.659 1.00 94.94 83 GLU A O 1
ATOM 709 N N . LEU A 1 84 ? 2.503 -8.036 -3.584 1.00 95.25 84 LEU A N 1
ATOM 710 C CA . LEU A 1 84 ? 1.960 -8.159 -4.938 1.00 95.25 84 LEU A CA 1
ATOM 711 C C . LEU A 1 84 ? 2.917 -8.971 -5.812 1.00 95.25 84 LEU A C 1
ATOM 713 O O . LEU A 1 84 ? 2.469 -9.830 -6.569 1.00 95.25 84 LEU A O 1
ATOM 717 N N . PHE A 1 85 ? 4.221 -8.734 -5.665 1.00 95.44 85 PHE A N 1
ATOM 718 C CA . PHE A 1 85 ? 5.302 -9.525 -6.242 1.00 95.44 85 PHE A CA 1
ATOM 719 C C . PHE A 1 85 ? 6.533 -9.478 -5.328 1.00 95.44 85 PHE A C 1
ATOM 721 O O . PHE A 1 85 ? 6.992 -8.394 -4.971 1.00 95.44 85 PHE A O 1
ATOM 728 N N . ASN A 1 86 ? 7.063 -10.648 -4.974 1.00 93.31 86 ASN A N 1
ATOM 729 C CA . ASN A 1 86 ? 8.289 -10.801 -4.189 1.00 93.31 86 ASN A CA 1
ATOM 730 C C . ASN A 1 86 ? 9.008 -12.086 -4.636 1.00 93.31 86 ASN A C 1
ATOM 732 O O . ASN A 1 86 ? 8.847 -13.151 -4.039 1.00 93.31 86 ASN A O 1
ATOM 736 N N . GLY A 1 87 ? 9.698 -12.014 -5.776 1.00 92.00 87 GLY A N 1
ATOM 737 C CA . GLY A 1 87 ? 10.446 -13.143 -6.336 1.00 92.00 87 GLY A CA 1
ATOM 738 C C . GLY A 1 87 ? 9.613 -14.361 -6.748 1.00 92.00 87 GLY A C 1
ATOM 739 O O . GLY A 1 87 ? 10.083 -15.497 -6.671 1.00 92.00 87 GLY A O 1
ATOM 740 N N . ASN A 1 88 ? 8.368 -14.146 -7.178 1.00 94.50 88 ASN A N 1
ATOM 741 C CA . ASN A 1 88 ? 7.497 -15.223 -7.644 1.00 94.50 88 ASN A CA 1
ATOM 742 C C . ASN A 1 88 ? 7.913 -15.755 -9.034 1.00 94.50 88 ASN A C 1
ATOM 744 O O . ASN A 1 88 ? 8.628 -15.097 -9.788 1.00 94.50 88 ASN A O 1
ATOM 748 N N . ASP A 1 89 ? 7.449 -16.960 -9.378 1.00 93.06 89 ASP A N 1
ATOM 749 C CA . ASP A 1 89 ? 7.781 -17.640 -10.634 1.00 93.06 89 ASP A CA 1
ATOM 750 C C . ASP A 1 89 ? 7.017 -17.083 -11.852 1.00 93.06 89 ASP A C 1
ATOM 752 O O . ASP A 1 89 ? 6.088 -16.282 -11.727 1.00 93.06 89 ASP A O 1
ATOM 756 N N . GLN A 1 90 ? 7.381 -17.548 -13.054 1.00 93.06 90 GLN A N 1
ATOM 757 C CA . GLN A 1 90 ? 6.705 -17.161 -14.297 1.00 93.06 90 GLN A CA 1
ATOM 758 C C . GLN A 1 90 ? 5.191 -17.421 -14.247 1.00 93.06 90 GLN A C 1
ATOM 760 O O . GLN A 1 90 ? 4.410 -16.582 -14.685 1.00 93.06 90 GLN A O 1
ATOM 765 N N . THR A 1 91 ? 4.763 -18.550 -13.668 1.00 93.44 91 THR A N 1
ATOM 766 C CA . THR A 1 91 ? 3.341 -18.907 -13.536 1.00 93.44 91 THR A CA 1
ATOM 767 C C . THR A 1 91 ? 2.565 -17.847 -12.756 1.00 93.44 91 THR A C 1
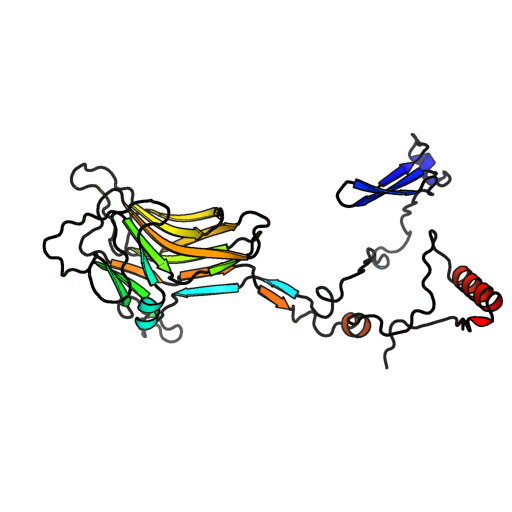ATOM 769 O O . THR A 1 91 ? 1.434 -17.492 -13.104 1.00 93.44 91 THR A O 1
ATOM 772 N N . TYR A 1 92 ? 3.157 -17.337 -11.677 1.00 94.00 92 TYR A N 1
ATOM 773 C CA . TYR A 1 92 ? 2.570 -16.266 -10.894 1.00 94.00 92 TYR A CA 1
ATOM 774 C C . TYR A 1 92 ? 2.502 -14.962 -11.691 1.00 94.00 92 TYR A C 1
ATOM 776 O O . TYR A 1 92 ? 1.449 -14.329 -11.695 1.00 94.00 92 TYR A O 1
ATOM 784 N N . ILE A 1 93 ? 3.574 -14.583 -12.392 1.00 91.38 93 ILE A N 1
ATOM 785 C CA . ILE A 1 93 ? 3.596 -13.373 -13.230 1.00 91.38 93 ILE A CA 1
ATOM 786 C C . ILE A 1 93 ? 2.477 -13.438 -14.277 1.00 91.38 93 ILE A C 1
ATOM 788 O O . ILE A 1 93 ? 1.631 -12.546 -14.318 1.00 91.38 93 ILE A O 1
ATOM 792 N N . ASP A 1 94 ? 2.394 -14.539 -15.025 1.00 89.00 94 ASP A N 1
ATOM 793 C CA . ASP A 1 94 ? 1.412 -14.741 -16.098 1.00 89.00 94 ASP A CA 1
ATOM 794 C C . ASP A 1 94 ? -0.048 -14.700 -15.612 1.00 89.00 94 ASP A C 1
ATOM 796 O O . ASP A 1 94 ? -0.955 -14.401 -16.387 1.00 89.00 94 ASP A O 1
ATOM 800 N N . SER A 1 95 ? -0.289 -15.024 -14.336 1.00 91.06 95 SER A N 1
ATOM 801 C CA . SER A 1 95 ? -1.631 -15.094 -13.741 1.00 91.06 95 SER A CA 1
ATOM 802 C C . SER A 1 95 ? -2.022 -13.878 -12.899 1.00 91.06 95 SER A C 1
ATOM 804 O O . SER A 1 95 ? -3.159 -13.819 -12.422 1.00 91.06 95 SER A O 1
ATOM 806 N N . ASN A 1 96 ? -1.099 -12.943 -12.664 1.00 91.94 96 ASN A N 1
ATOM 807 C CA . ASN A 1 96 ? -1.329 -11.791 -11.792 1.00 91.94 96 ASN A CA 1
ATOM 808 C C . ASN A 1 96 ? -0.931 -10.453 -12.412 1.00 91.94 96 ASN A C 1
ATOM 810 O O . ASN A 1 96 ? -1.303 -9.431 -11.848 1.00 91.94 96 ASN A O 1
ATOM 814 N N . PHE A 1 97 ? -0.189 -10.423 -13.518 1.00 92.12 97 PHE A N 1
ATOM 815 C CA . PHE A 1 97 ? 0.249 -9.180 -14.145 1.00 92.12 97 PHE A CA 1
ATOM 816 C C . PHE A 1 97 ? -0.115 -9.142 -15.617 1.00 92.12 97 PHE A C 1
ATOM 818 O O . PHE A 1 97 ? 0.069 -10.114 -16.349 1.00 92.12 97 PHE A O 1
ATOM 825 N N . ILE A 1 98 ? -0.616 -7.989 -16.051 1.00 87.50 98 ILE A N 1
ATOM 826 C CA . ILE A 1 98 ? -1.042 -7.769 -17.430 1.00 87.50 98 ILE A CA 1
ATOM 827 C C . ILE A 1 98 ? -0.659 -6.374 -17.902 1.00 87.50 98 ILE A C 1
ATOM 829 O O . ILE A 1 98 ? -0.591 -5.423 -17.124 1.00 87.50 98 ILE A O 1
ATOM 833 N N . GLN A 1 99 ? -0.429 -6.244 -19.204 1.00 84.38 99 GLN A N 1
ATOM 834 C CA . GLN A 1 99 ? -0.197 -4.950 -19.829 1.00 84.38 99 GLN A CA 1
ATOM 835 C C . GLN A 1 99 ? -1.533 -4.354 -20.290 1.00 84.38 99 GLN A C 1
ATOM 837 O O . GLN A 1 99 ? -2.303 -5.001 -21.011 1.00 84.38 99 GLN A O 1
ATOM 842 N N . LYS A 1 100 ? -1.793 -3.099 -19.916 1.00 77.88 100 LYS A N 1
ATOM 843 C CA . LYS A 1 100 ? -2.971 -2.328 -20.337 1.00 77.88 100 LYS A CA 1
ATOM 844 C C . LYS A 1 100 ? -2.578 -0.951 -20.871 1.00 77.88 100 LYS A C 1
ATOM 846 O O . LYS A 1 100 ? -1.432 -0.517 -20.766 1.00 77.88 100 LYS A O 1
ATOM 851 N N . THR A 1 101 ? -3.559 -0.257 -21.441 1.00 73.94 101 THR A N 1
ATOM 852 C CA . THR A 1 101 ? -3.536 1.203 -21.547 1.00 73.94 101 THR A CA 1
ATOM 853 C C . THR A 1 101 ? -3.441 1.825 -20.166 1.00 73.94 101 THR A C 1
ATOM 855 O O . THR A 1 101 ? -4.006 1.285 -19.215 1.00 73.94 101 THR A O 1
ATOM 858 N N . ASN A 1 102 ? -2.770 2.974 -20.057 1.00 73.12 102 ASN A N 1
ATOM 859 C CA . ASN A 1 102 ? -2.877 3.774 -18.843 1.00 73.12 102 ASN A CA 1
ATOM 860 C C . ASN A 1 102 ? -4.367 4.154 -18.658 1.00 73.12 102 ASN A C 1
ATOM 862 O O . ASN A 1 102 ? -4.907 4.864 -19.501 1.00 73.12 102 ASN A O 1
ATOM 866 N N . PRO A 1 103 ? -5.036 3.703 -17.584 1.00 72.81 103 PRO A N 1
ATOM 867 C CA . PRO A 1 103 ? -6.470 3.904 -17.369 1.00 72.81 103 PRO A CA 1
ATOM 868 C C . PRO A 1 103 ? -6.846 5.363 -17.085 1.00 72.81 103 PRO A C 1
ATOM 870 O O . PRO A 1 103 ? -8.027 5.694 -17.088 1.00 72.81 103 PRO A O 1
ATOM 873 N N . LEU A 1 104 ? -5.866 6.231 -16.815 1.00 72.50 104 LEU A N 1
ATOM 874 C CA . LEU A 1 104 ? -6.079 7.669 -16.637 1.00 72.50 104 LEU A CA 1
ATOM 875 C C . LEU A 1 104 ? -5.908 8.464 -17.940 1.00 72.50 104 LEU A C 1
ATOM 877 O O . LEU A 1 104 ? -6.301 9.628 -17.990 1.00 72.50 104 LEU A O 1
ATOM 881 N N . ASN A 1 105 ? -5.355 7.843 -18.985 1.00 64.12 105 ASN A N 1
ATOM 882 C CA . ASN A 1 105 ? -5.213 8.428 -20.311 1.00 64.12 105 ASN A CA 1
ATOM 883 C C . ASN A 1 105 ? -6.125 7.647 -21.268 1.00 64.12 105 ASN A C 1
ATOM 885 O O . ASN A 1 105 ? -5.768 6.561 -21.719 1.00 64.12 105 ASN A O 1
ATOM 889 N N . ASP A 1 106 ? -7.309 8.186 -21.568 1.00 45.81 106 ASP A N 1
ATOM 890 C CA . ASP A 1 106 ? -8.225 7.630 -22.574 1.00 45.81 106 ASP A CA 1
ATOM 891 C C . ASP A 1 106 ? -7.558 7.637 -23.968 1.00 45.81 106 ASP A C 1
ATOM 893 O O . ASP A 1 106 ? -7.752 8.565 -24.754 1.00 45.81 106 ASP A O 1
ATOM 897 N N . ASP A 1 107 ? -6.770 6.608 -24.298 1.00 47.09 107 ASP A N 1
ATOM 898 C CA . ASP A 1 107 ? -6.345 6.333 -25.673 1.00 47.09 107 ASP A CA 1
ATOM 899 C C . ASP A 1 107 ? -6.981 5.019 -26.170 1.00 47.09 107 ASP A C 1
ATOM 901 O O . ASP A 1 107 ? -6.561 3.926 -25.775 1.00 47.09 107 ASP A O 1
ATOM 905 N N . PRO A 1 108 ? -8.014 5.089 -27.032 1.00 45.12 108 PRO A N 1
ATOM 906 C CA . PRO A 1 108 ? -8.763 3.924 -27.505 1.00 45.12 108 PRO A CA 1
ATOM 907 C C . PRO A 1 108 ? -7.989 3.013 -28.480 1.00 45.12 108 PRO A C 1
ATOM 909 O O . PRO A 1 108 ? -8.586 2.088 -29.033 1.00 45.12 108 PRO A O 1
ATOM 912 N N . CYS A 1 109 ? -6.693 3.246 -28.729 1.00 40.53 109 CYS A N 1
ATOM 913 C CA . CYS A 1 109 ? -5.939 2.562 -29.789 1.00 40.53 109 CYS A CA 1
ATOM 914 C C . CYS A 1 109 ? -5.016 1.409 -29.343 1.00 40.53 109 CYS A C 1
ATOM 916 O O . CYS A 1 109 ?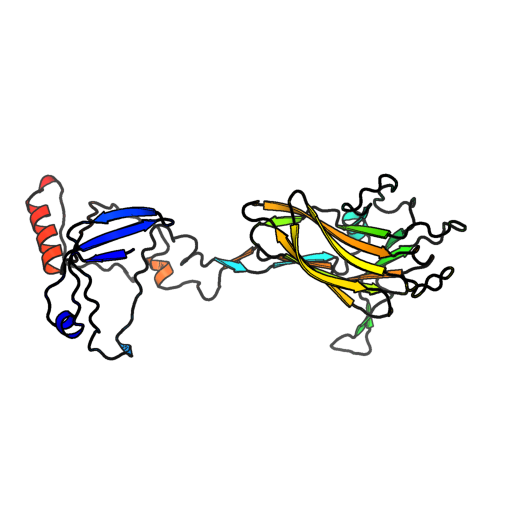 -4.359 0.817 -30.200 1.00 40.53 109 CYS A O 1
ATOM 918 N N . ILE A 1 110 ? -4.944 1.046 -28.058 1.00 43.53 110 ILE A N 1
ATOM 919 C CA . ILE A 1 110 ? -4.035 -0.017 -27.579 1.00 43.53 110 ILE A CA 1
ATOM 920 C C . ILE A 1 110 ? -4.822 -1.273 -27.168 1.00 43.53 110 ILE A C 1
ATOM 922 O O . ILE A 1 110 ? -5.789 -1.220 -26.412 1.00 43.53 110 ILE A O 1
ATOM 926 N N . VAL A 1 111 ? -4.385 -2.423 -27.687 1.00 42.44 111 VAL A N 1
ATOM 927 C CA . VAL A 1 111 ? -4.993 -3.748 -27.489 1.00 42.44 111 VAL A CA 1
ATOM 928 C C . VAL A 1 111 ? -4.464 -4.390 -26.199 1.00 42.44 111 VAL A C 1
ATOM 930 O O . VAL A 1 111 ? -3.264 -4.366 -25.943 1.00 42.44 111 VAL A O 1
ATOM 933 N N . HIS A 1 112 ? -5.357 -4.978 -25.398 1.00 39.88 112 HIS A N 1
ATOM 934 C CA . HIS A 1 112 ? -5.028 -5.694 -24.159 1.00 39.88 112 HIS A CA 1
ATOM 935 C C . HIS A 1 112 ? -4.190 -6.956 -24.424 1.00 39.88 112 HIS A C 1
ATOM 937 O O . HIS A 1 112 ? -4.540 -7.740 -25.307 1.00 39.88 112 HIS A O 1
ATOM 943 N N . VAL A 1 113 ? -3.142 -7.198 -23.625 1.00 45.75 113 VAL A N 1
ATOM 944 C CA . VAL A 1 113 ? -2.355 -8.443 -23.685 1.00 45.75 113 VAL A CA 1
ATOM 945 C C . VAL A 1 113 ? -2.388 -9.159 -22.340 1.00 45.75 113 VAL A C 1
ATOM 947 O O . VAL A 1 113 ? -2.062 -8.591 -21.302 1.00 45.75 113 VAL A O 1
ATOM 950 N N . THR A 1 114 ? -2.778 -10.431 -22.384 1.00 40.03 114 THR A N 1
ATOM 951 C CA . THR A 1 114 ? -2.713 -11.401 -21.283 1.00 40.03 114 THR A CA 1
ATOM 952 C C . THR A 1 114 ? -1.776 -12.532 -21.697 1.00 40.03 114 THR A C 1
ATOM 954 O O . THR A 1 114 ? -1.862 -12.974 -22.838 1.00 40.03 114 THR A O 1
ATOM 957 N N . GLY A 1 115 ? -0.904 -12.971 -20.779 1.00 35.59 115 GLY A N 1
ATOM 958 C CA . GLY A 1 115 ? -0.127 -14.221 -20.797 1.00 35.59 115 GLY A CA 1
ATOM 959 C C . GLY A 1 115 ? 0.342 -14.765 -22.156 1.00 35.59 115 GLY A C 1
ATOM 960 O O . GLY A 1 115 ? -0.436 -15.353 -22.897 1.00 35.59 115 GLY A O 1
ATOM 961 N N . SER A 1 116 ? 1.648 -14.674 -22.428 1.00 41.19 116 SER A N 1
ATOM 962 C CA . SER A 1 116 ? 2.370 -15.511 -23.406 1.00 41.19 116 SER A CA 1
ATOM 963 C C . SER A 1 116 ? 1.636 -15.798 -24.738 1.00 41.19 116 SER A C 1
ATOM 965 O O . SER A 1 116 ? 1.357 -16.935 -25.123 1.00 41.19 116 SER A O 1
ATOM 967 N N . SER A 1 117 ? 1.342 -14.746 -25.498 1.00 36.84 117 SER A N 1
ATOM 968 C CA . SER A 1 117 ? 1.419 -14.770 -26.964 1.00 36.84 117 SER A CA 1
ATOM 969 C C . SER A 1 117 ? 1.444 -13.346 -27.490 1.00 36.84 117 SER A C 1
ATOM 971 O O . SER A 1 117 ? 0.536 -12.553 -27.269 1.00 36.84 117 SER A O 1
ATOM 973 N N . ALA A 1 118 ? 2.543 -13.036 -28.164 1.00 44.53 118 ALA A N 1
ATOM 974 C CA . ALA A 1 118 ? 2.891 -11.741 -28.707 1.00 44.53 118 ALA A CA 1
ATOM 975 C C . ALA A 1 118 ? 1.800 -11.127 -29.599 1.00 44.53 118 ALA A C 1
ATOM 977 O O . ALA A 1 118 ? 1.425 -11.725 -30.606 1.00 44.53 118 ALA A O 1
ATOM 978 N N . THR A 1 119 ? 1.426 -9.876 -29.307 1.00 41.84 119 THR A N 1
ATOM 979 C CA . THR A 1 119 ? 0.926 -8.924 -30.322 1.00 41.84 119 THR A CA 1
ATOM 980 C C . THR A 1 119 ? 1.327 -7.462 -30.091 1.00 41.84 119 THR A C 1
ATOM 982 O O . THR A 1 119 ? 1.237 -6.683 -31.035 1.00 41.84 119 THR A O 1
ATOM 985 N N . THR A 1 120 ? 1.824 -7.060 -28.914 1.00 51.41 120 THR A N 1
ATOM 986 C CA . THR A 1 120 ? 2.309 -5.682 -28.683 1.00 51.41 120 THR A CA 1
ATOM 987 C C . THR A 1 120 ? 3.585 -5.653 -27.856 1.00 51.41 120 THR A C 1
ATOM 989 O O . THR A 1 120 ? 3.524 -5.689 -26.636 1.00 51.41 120 THR A O 1
ATOM 992 N N . GLY A 1 121 ? 4.726 -5.515 -28.530 1.00 62.84 121 GLY A N 1
ATOM 993 C CA . GLY A 1 121 ? 5.938 -4.884 -28.001 1.00 62.84 121 GLY A CA 1
ATOM 994 C C . GLY A 1 121 ? 6.697 -5.592 -26.876 1.00 62.84 121 GLY A C 1
ATOM 995 O O . GLY A 1 121 ? 7.882 -5.811 -27.054 1.00 62.84 121 GLY A O 1
ATOM 996 N N . VAL A 1 122 ? 6.078 -5.927 -25.743 1.00 75.81 122 VAL A N 1
ATOM 997 C CA . VAL A 1 122 ? 6.747 -6.211 -24.461 1.00 75.81 122 VAL A CA 1
ATOM 998 C C . VAL A 1 122 ? 6.283 -7.545 -23.862 1.00 75.81 122 VAL A C 1
ATOM 1000 O O . VAL A 1 122 ? 5.149 -7.974 -24.070 1.00 75.81 122 VAL A O 1
ATOM 1003 N N . GLN A 1 123 ? 7.173 -8.212 -23.130 1.00 82.69 123 GLN A N 1
ATOM 1004 C CA . GLN A 1 123 ? 6.947 -9.450 -22.387 1.00 82.69 123 GLN A CA 1
ATOM 1005 C C . GLN A 1 123 ? 7.316 -9.276 -20.907 1.00 82.69 123 GLN A C 1
ATOM 1007 O O . GLN A 1 123 ? 8.246 -8.542 -20.574 1.00 82.69 123 GLN A O 1
ATOM 1012 N N . LEU A 1 124 ? 6.585 -9.970 -20.031 1.00 88.56 124 LEU A N 1
ATOM 1013 C CA . LEU A 1 124 ? 6.851 -10.049 -18.594 1.00 88.56 124 LEU A CA 1
ATOM 1014 C C . LEU A 1 124 ? 7.466 -11.416 -18.288 1.00 88.56 124 LEU A C 1
ATOM 1016 O O . LEU A 1 124 ? 6.855 -12.444 -18.582 1.00 88.56 124 LEU A O 1
ATOM 1020 N N . LEU A 1 125 ? 8.665 -11.439 -17.716 1.00 90.94 125 LEU A N 1
ATOM 1021 C CA . LEU A 1 125 ? 9.450 -12.648 -17.492 1.00 90.94 125 LEU A CA 1
ATOM 1022 C C . LEU A 1 125 ? 9.923 -12.740 -16.039 1.00 90.94 125 LEU A C 1
ATOM 1024 O O . LEU A 1 125 ? 10.276 -11.739 -15.426 1.00 90.94 125 LEU A O 1
ATOM 1028 N N . SER A 1 126 ? 9.996 -13.945 -15.481 1.00 92.12 126 SER A N 1
ATOM 1029 C CA . SER A 1 126 ? 10.739 -14.180 -14.241 1.00 92.12 126 SER A CA 1
ATOM 1030 C C . SER A 1 126 ? 12.229 -14.306 -14.556 1.00 92.12 126 SER A C 1
ATOM 1032 O O . SER A 1 126 ? 12.620 -15.188 -15.326 1.00 92.12 126 SER A O 1
ATOM 1034 N N . ASN A 1 127 ? 13.070 -13.483 -13.934 1.00 92.00 127 ASN A N 1
ATOM 1035 C CA . ASN A 1 127 ? 14.520 -13.510 -14.108 1.00 92.00 127 ASN A CA 1
ATOM 1036 C C . ASN A 1 127 ? 15.208 -13.804 -12.775 1.00 92.00 127 ASN A C 1
ATOM 1038 O O . ASN A 1 127 ? 15.089 -13.039 -11.827 1.00 92.00 127 ASN A O 1
ATOM 1042 N N . SER A 1 128 ? 15.956 -14.903 -12.715 1.00 90.50 128 SER A N 1
ATOM 1043 C CA . SER A 1 128 ? 16.725 -15.319 -11.535 1.00 90.50 128 SER A CA 1
ATOM 1044 C C . SER A 1 128 ? 18.234 -15.354 -11.793 1.00 90.50 128 SER A C 1
ATOM 1046 O O . SER A 1 128 ? 18.965 -16.076 -11.120 1.00 90.50 128 SER A O 1
ATOM 1048 N N . THR A 1 129 ? 18.703 -14.689 -12.849 1.00 89.94 129 THR A N 1
ATOM 1049 C CA . THR A 1 129 ? 20.086 -14.806 -13.345 1.00 89.94 129 THR A CA 1
ATOM 1050 C C . THR A 1 129 ? 20.823 -13.475 -13.383 1.00 89.94 129 THR A C 1
ATOM 1052 O O . THR A 1 129 ? 22.047 -13.469 -13.481 1.00 89.94 129 THR A O 1
ATOM 1055 N N . SER A 1 130 ? 20.101 -12.355 -13.320 1.00 88.56 130 SER A N 1
ATOM 1056 C CA . SER A 1 130 ? 20.683 -11.016 -13.483 1.00 88.56 130 SER A CA 1
ATOM 1057 C C . SER A 1 130 ? 21.083 -10.366 -12.162 1.00 88.56 130 SER A C 1
ATOM 1059 O O . SER A 1 130 ? 21.933 -9.478 -12.155 1.00 88.56 130 SER A O 1
ATOM 1061 N N . PHE A 1 131 ? 20.509 -10.821 -11.046 1.00 90.75 131 PHE A N 1
ATOM 1062 C CA . PHE A 1 131 ? 20.743 -10.249 -9.725 1.00 90.75 131 PHE A CA 1
ATOM 1063 C C . PHE A 1 131 ? 21.074 -11.331 -8.707 1.00 90.75 131 PHE A C 1
ATOM 1065 O O . PHE A 1 131 ? 20.507 -12.423 -8.729 1.00 90.75 131 PHE A O 1
ATOM 1072 N N . PHE A 1 132 ? 21.994 -11.000 -7.805 1.00 90.56 132 PHE A N 1
ATOM 1073 C CA . PHE A 1 132 ? 22.461 -11.886 -6.750 1.00 90.56 132 PHE A CA 1
ATOM 1074 C C . PHE A 1 132 ? 22.616 -11.107 -5.445 1.00 90.56 132 PHE A C 1
ATOM 1076 O O . PHE A 1 132 ? 22.973 -9.927 -5.464 1.00 90.56 132 PHE A O 1
ATOM 1083 N N . VAL A 1 133 ? 22.384 -11.783 -4.327 1.00 88.50 133 VAL A N 1
ATOM 1084 C CA . VAL A 1 133 ? 22.742 -11.321 -2.982 1.00 88.50 133 VAL A CA 1
ATOM 1085 C C . VAL A 1 133 ? 23.838 -12.218 -2.420 1.00 88.50 133 VAL A C 1
ATOM 1087 O O . VAL A 1 133 ? 23.872 -13.416 -2.702 1.00 88.50 133 VAL A O 1
ATOM 1090 N N . GLU A 1 134 ? 24.761 -11.634 -1.664 1.00 89.25 134 GLU A N 1
ATOM 1091 C CA . GLU A 1 134 ? 25.791 -12.396 -0.954 1.00 89.25 134 GLU A CA 1
ATOM 1092 C C . GLU A 1 134 ? 25.157 -13.129 0.236 1.00 89.25 134 GLU A C 1
ATOM 1094 O O . GLU A 1 134 ? 24.304 -12.572 0.932 1.00 89.25 134 GLU A O 1
ATOM 1099 N N . ASP A 1 135 ? 25.556 -14.380 0.464 1.00 88.19 135 ASP A N 1
ATOM 1100 C CA . ASP A 1 135 ? 25.124 -15.135 1.640 1.00 88.19 135 ASP A CA 1
ATOM 1101 C C . ASP A 1 135 ? 25.728 -14.518 2.918 1.00 88.19 135 ASP A C 1
ATOM 1103 O O . ASP A 1 135 ? 26.934 -14.275 3.004 1.00 88.19 135 ASP A O 1
ATOM 1107 N N . GLU A 1 136 ? 24.891 -14.267 3.931 1.00 89.06 136 GLU A N 1
ATOM 1108 C CA . GLU A 1 136 ? 25.321 -13.657 5.200 1.00 89.06 136 GLU A CA 1
ATOM 1109 C C . GLU A 1 136 ? 26.354 -14.510 5.960 1.00 89.06 136 GLU A C 1
ATOM 1111 O O . GLU A 1 136 ? 27.153 -13.980 6.737 1.00 89.06 136 GLU A O 1
ATOM 1116 N N . CYS A 1 137 ? 26.342 -15.829 5.759 1.00 88.50 137 CYS A N 1
ATOM 1117 C CA . CYS A 1 137 ? 27.260 -16.778 6.380 1.00 88.50 137 CYS A CA 1
ATOM 1118 C C . CYS A 1 137 ? 28.511 -17.038 5.525 1.00 88.50 137 CYS A C 1
ATOM 1120 O O . CYS A 1 137 ? 29.556 -17.376 6.088 1.00 88.50 137 CYS A O 1
ATOM 1122 N N . ASP A 1 138 ? 28.424 -16.892 4.199 1.00 87.38 138 ASP A N 1
ATOM 1123 C CA . ASP A 1 138 ? 29.543 -17.074 3.265 1.00 87.38 138 ASP A CA 1
ATOM 1124 C C . ASP A 1 138 ? 29.508 -16.055 2.105 1.00 87.38 138 ASP A C 1
ATOM 1126 O O . ASP A 1 138 ? 28.900 -16.317 1.064 1.00 87.38 138 ASP A O 1
ATOM 1130 N N . PRO A 1 139 ? 30.251 -14.937 2.207 1.00 89.19 139 PRO A N 1
ATOM 1131 C CA . PRO A 1 139 ? 30.292 -13.905 1.167 1.00 89.19 139 PRO A CA 1
ATOM 1132 C C . PRO A 1 139 ? 30.799 -14.374 -0.210 1.00 89.19 139 PRO A C 1
ATOM 1134 O O . PRO A 1 139 ? 30.734 -13.623 -1.178 1.00 89.19 139 PRO A O 1
ATOM 1137 N N . SER A 1 140 ? 31.349 -15.590 -0.331 1.00 88.88 140 SER A N 1
ATOM 1138 C CA . SER A 1 140 ? 31.740 -16.159 -1.629 1.00 88.88 140 SER A CA 1
ATOM 1139 C C . SER A 1 140 ? 30.571 -16.803 -2.387 1.00 88.88 140 SER A C 1
ATOM 1141 O O . SER A 1 140 ? 30.656 -17.013 -3.604 1.00 88.88 140 SER A O 1
ATOM 1143 N N . VAL A 1 141 ? 29.462 -17.077 -1.696 1.00 89.12 141 VAL A N 1
ATOM 1144 C CA . VAL A 1 141 ? 28.244 -17.652 -2.263 1.00 89.12 141 VAL A CA 1
ATOM 1145 C C . VAL A 1 141 ? 27.315 -16.532 -2.726 1.00 89.12 141 VAL A C 1
ATOM 1147 O O . VAL A 1 141 ? 26.917 -15.663 -1.956 1.00 89.12 141 VAL A O 1
ATOM 1150 N N . HIS A 1 142 ? 26.950 -16.584 -4.008 1.00 88.38 142 HIS A N 1
ATOM 1151 C CA . HIS A 1 142 ? 26.019 -15.651 -4.636 1.00 88.38 142 HIS A CA 1
ATOM 1152 C C . HIS A 1 142 ? 24.660 -16.335 -4.788 1.00 88.38 142 HIS A C 1
ATOM 1154 O O . HIS A 1 142 ? 24.513 -17.275 -5.574 1.00 88.38 142 HIS A O 1
ATOM 1160 N N . ILE A 1 143 ? 23.670 -15.875 -4.030 1.00 86.81 143 ILE A N 1
ATOM 1161 C CA . ILE A 1 143 ? 22.305 -16.394 -4.057 1.00 86.81 143 ILE A CA 1
ATOM 1162 C C . ILE A 1 143 ? 21.523 -15.618 -5.123 1.00 86.81 143 ILE A C 1
ATOM 1164 O O . ILE A 1 143 ? 21.465 -14.390 -5.045 1.00 86.81 143 ILE A O 1
ATOM 1168 N N . PRO A 1 144 ? 20.923 -16.286 -6.123 1.00 90.25 144 PRO A N 1
ATOM 1169 C CA . PRO A 1 144 ? 20.147 -15.605 -7.151 1.00 90.25 144 PRO A CA 1
ATOM 1170 C C . PRO A 1 144 ? 18.894 -14.955 -6.559 1.00 90.25 144 PRO A C 1
ATOM 1172 O O . PRO A 1 144 ? 18.155 -15.588 -5.804 1.00 90.25 144 PRO A O 1
ATOM 1175 N N . VAL A 1 145 ? 18.634 -13.709 -6.950 1.00 91.69 145 VAL A N 1
ATOM 1176 C CA . VAL A 1 145 ? 17.385 -13.000 -6.652 1.00 91.69 145 VAL A CA 1
ATOM 1177 C C . VAL A 1 145 ? 16.462 -13.143 -7.851 1.00 91.69 145 VAL A C 1
ATOM 1179 O O . VAL A 1 145 ? 16.857 -12.851 -8.981 1.00 91.69 145 VAL A O 1
ATOM 1182 N N . VAL A 1 146 ? 15.239 -13.606 -7.604 1.00 93.31 146 VAL A N 1
ATOM 1183 C CA . VAL A 1 146 ? 14.195 -13.664 -8.628 1.00 93.31 146 VAL A CA 1
ATOM 1184 C C . VAL A 1 146 ? 13.540 -12.290 -8.715 1.00 93.31 146 VAL A C 1
ATOM 1186 O O . VAL A 1 146 ? 13.014 -11.800 -7.725 1.00 93.31 146 VAL A O 1
ATOM 1189 N N . VAL A 1 147 ? 13.556 -11.681 -9.894 1.00 94.62 147 VAL A N 1
ATOM 1190 C CA . VAL A 1 147 ? 12.927 -10.386 -10.178 1.00 94.62 147 VAL A CA 1
ATOM 1191 C C . VAL A 1 147 ? 11.992 -10.512 -11.375 1.00 94.62 147 VAL A C 1
ATOM 1193 O O . VAL A 1 147 ? 12.134 -11.424 -12.194 1.00 94.62 147 VAL A O 1
ATOM 1196 N N . MET A 1 148 ? 11.040 -9.593 -11.503 1.00 94.12 148 MET A N 1
ATOM 1197 C CA . MET A 1 148 ? 10.221 -9.489 -12.707 1.00 94.12 148 MET A CA 1
ATOM 1198 C C . MET A 1 148 ? 10.985 -8.664 -13.739 1.00 94.12 148 MET A C 1
ATOM 1200 O O . MET A 1 148 ? 11.232 -7.483 -13.525 1.00 94.12 148 MET A O 1
ATOM 1204 N N . GLU A 1 149 ? 11.373 -9.291 -14.842 1.00 92.25 149 GLU A N 1
ATOM 1205 C CA . GLU A 1 149 ? 11.944 -8.647 -16.019 1.00 92.25 149 GLU A CA 1
ATOM 1206 C C . GLU A 1 149 ? 10.833 -8.234 -16.978 1.00 92.25 149 GLU A C 1
ATOM 1208 O O . GLU A 1 149 ? 9.929 -9.002 -17.302 1.00 92.25 149 GLU A O 1
ATOM 1213 N N . ILE A 1 150 ? 10.930 -7.006 -17.456 1.00 88.31 150 ILE A N 1
ATOM 1214 C CA . ILE A 1 150 ? 10.067 -6.440 -18.474 1.00 88.31 150 ILE A CA 1
ATOM 1215 C C . ILE A 1 150 ? 10.973 -6.139 -19.655 1.00 88.31 150 ILE A C 1
ATOM 1217 O O . ILE A 1 150 ? 11.855 -5.280 -19.581 1.00 88.31 150 ILE A O 1
ATOM 1221 N N . ASP A 1 151 ? 10.780 -6.914 -20.712 1.00 83.19 151 ASP A N 1
ATOM 1222 C CA . ASP A 1 151 ? 11.664 -6.964 -21.871 1.00 83.19 151 ASP A CA 1
ATOM 1223 C C . ASP A 1 151 ? 10.866 -6.696 -23.140 1.00 83.19 151 ASP A C 1
ATOM 1225 O O . ASP A 1 151 ? 9.726 -7.146 -23.281 1.00 83.19 151 ASP A O 1
ATOM 1229 N N . ARG A 1 152 ? 11.445 -5.961 -24.084 1.00 74.62 152 ARG A N 1
ATOM 1230 C CA . ARG A 1 152 ? 10.805 -5.730 -25.377 1.00 74.62 152 ARG A CA 1
ATOM 1231 C C . ARG A 1 152 ? 11.117 -6.897 -26.319 1.00 74.62 152 ARG A C 1
ATOM 1233 O O . ARG A 1 152 ? 12.259 -7.306 -26.486 1.00 74.62 152 ARG A O 1
ATOM 1240 N N . LEU A 1 153 ? 10.096 -7.454 -26.967 1.00 65.19 153 LEU A N 1
ATOM 1241 C CA . LEU A 1 153 ? 10.235 -8.604 -27.853 1.00 65.19 153 LEU A CA 1
ATOM 1242 C C . LEU A 1 153 ? 10.991 -8.216 -29.141 1.00 65.19 153 LEU A C 1
ATOM 1244 O O . LEU A 1 153 ? 10.429 -7.618 -30.062 1.00 65.19 153 LEU A O 1
ATOM 1248 N N . THR A 1 154 ? 12.255 -8.628 -29.229 1.00 54.38 154 THR A N 1
ATOM 1249 C CA . THR A 1 154 ? 13.196 -8.330 -30.330 1.00 54.38 154 THR A CA 1
ATOM 1250 C C . THR A 1 154 ? 12.821 -8.933 -31.693 1.00 54.38 154 THR A C 1
ATOM 1252 O O . THR A 1 154 ? 13.432 -8.619 -32.714 1.00 54.38 154 THR A O 1
ATOM 1255 N N . THR A 1 155 ? 11.796 -9.791 -31.771 1.00 49.12 155 THR A N 1
ATOM 1256 C CA . THR A 1 155 ? 11.398 -10.447 -33.031 1.00 49.12 155 THR A CA 1
ATOM 1257 C C . THR A 1 155 ? 10.590 -9.556 -33.981 1.00 49.12 155 THR A C 1
ATOM 1259 O O . THR A 1 155 ? 10.364 -9.950 -35.125 1.00 49.12 155 THR A O 1
ATOM 1262 N N . LEU A 1 156 ? 10.185 -8.349 -33.568 1.00 51.12 156 LEU A N 1
ATOM 1263 C CA . LEU A 1 156 ? 9.576 -7.341 -34.450 1.00 51.12 156 LEU A CA 1
ATOM 1264 C C . LEU A 1 156 ? 10.661 -6.544 -35.194 1.00 51.12 156 LEU A C 1
ATOM 1266 O O . LEU A 1 156 ? 10.782 -5.328 -35.064 1.00 51.12 156 LEU A O 1
ATOM 1270 N N . THR A 1 157 ? 11.470 -7.247 -35.985 1.00 39.59 157 THR A N 1
ATOM 1271 C CA . THR A 1 157 ? 12.469 -6.616 -36.856 1.00 39.59 157 THR A CA 1
ATOM 1272 C C . THR A 1 157 ? 11.779 -5.666 -37.845 1.00 39.59 157 THR A C 1
ATOM 1274 O O . THR A 1 157 ? 10.983 -6.089 -38.680 1.00 39.59 157 THR A O 1
ATOM 1277 N N . GLY A 1 158 ? 12.071 -4.364 -37.737 1.00 44.75 158 GLY A N 1
ATOM 1278 C CA . GLY A 1 158 ? 11.577 -3.325 -38.652 1.00 44.75 158 GLY A CA 1
ATOM 1279 C C . GLY A 1 158 ? 10.386 -2.487 -38.167 1.00 44.75 158 GLY A C 1
ATOM 1280 O O . GLY A 1 158 ? 9.876 -1.690 -38.952 1.00 44.75 158 GLY A O 1
ATOM 1281 N N . SER A 1 159 ? 9.947 -2.626 -36.910 1.00 46.25 159 SER A N 1
ATOM 1282 C CA . SER A 1 159 ? 8.949 -1.727 -36.312 1.00 46.25 159 SER A CA 1
ATOM 1283 C C . SER A 1 159 ? 9.632 -0.684 -35.434 1.00 46.25 159 SER A C 1
ATOM 1285 O O . SER A 1 159 ? 10.019 -0.997 -34.309 1.00 46.25 159 SER A O 1
ATOM 1287 N N . THR A 1 160 ? 9.713 0.557 -35.919 1.00 50.38 160 THR A N 1
ATOM 1288 C CA . THR A 1 160 ? 10.133 1.716 -35.120 1.00 50.38 160 THR A CA 1
ATOM 1289 C C . THR A 1 160 ? 9.366 1.731 -33.797 1.00 50.38 160 THR A C 1
ATOM 1291 O O . THR A 1 160 ? 8.158 1.480 -33.780 1.00 50.38 160 THR A O 1
ATOM 1294 N N . ALA A 1 161 ? 10.042 2.002 -32.682 1.00 53.09 161 ALA A N 1
ATOM 1295 C CA . ALA A 1 161 ? 9.377 2.296 -31.415 1.00 53.09 161 ALA A CA 1
ATOM 1296 C C . ALA A 1 161 ? 8.330 3.416 -31.613 1.00 53.09 161 ALA A C 1
ATOM 1298 O O . ALA A 1 161 ? 8.691 4.545 -31.926 1.00 53.09 161 ALA A O 1
ATOM 1299 N N . THR A 1 162 ? 7.034 3.115 -31.477 1.00 57.75 162 THR A N 1
ATOM 1300 C CA . THR A 1 162 ? 5.948 4.119 -31.573 1.00 57.75 162 THR A CA 1
ATOM 1301 C C . THR A 1 162 ? 5.278 4.405 -30.234 1.00 57.75 162 THR A C 1
ATOM 1303 O O . THR A 1 162 ? 4.430 5.286 -30.144 1.00 57.75 162 THR A O 1
ATOM 1306 N N . THR A 1 163 ? 5.596 3.620 -29.208 1.00 66.75 163 THR A N 1
ATOM 1307 C CA . THR A 1 163 ? 4.963 3.687 -27.890 1.00 66.75 163 THR A CA 1
ATOM 1308 C C . THR A 1 163 ? 5.869 4.416 -26.918 1.00 66.75 163 THR A C 1
ATOM 1310 O O . THR A 1 163 ? 6.975 3.953 -26.623 1.00 66.75 163 THR A O 1
ATOM 1313 N N . ASN A 1 164 ? 5.358 5.518 -26.391 1.00 74.69 164 ASN A N 1
ATOM 1314 C CA . ASN A 1 164 ? 6.068 6.352 -25.430 1.00 74.69 164 ASN A CA 1
ATOM 1315 C C . ASN A 1 164 ? 5.595 6.073 -23.994 1.00 74.69 164 ASN A C 1
ATOM 1317 O O . ASN A 1 164 ? 6.100 6.668 -23.048 1.00 74.69 164 ASN A O 1
ATOM 1321 N N . SER A 1 165 ? 4.620 5.174 -23.820 1.00 80.44 165 SER A N 1
ATOM 1322 C CA . SER A 1 165 ? 4.080 4.803 -22.518 1.00 80.44 165 SER A CA 1
ATOM 1323 C C . SER A 1 165 ? 3.672 3.333 -22.443 1.00 80.44 165 SER A C 1
ATOM 1325 O O . SER A 1 165 ? 3.261 2.730 -23.436 1.00 80.44 165 SER A O 1
ATOM 1327 N N . TYR A 1 166 ? 3.794 2.764 -21.244 1.00 84.69 166 TYR A N 1
ATOM 1328 C CA . TYR A 1 166 ? 3.367 1.408 -20.902 1.00 84.69 166 TYR A CA 1
ATOM 1329 C C . TYR A 1 166 ? 2.764 1.395 -19.501 1.00 84.69 166 TYR A C 1
ATOM 1331 O O . TYR A 1 166 ? 3.255 2.083 -18.611 1.00 84.69 166 TYR A O 1
ATOM 1339 N N . TYR A 1 167 ? 1.734 0.579 -19.290 1.00 87.25 167 TYR A N 1
ATOM 1340 C CA . TYR A 1 167 ? 1.156 0.360 -17.971 1.00 87.25 167 TYR A CA 1
ATOM 1341 C C . TYR A 1 167 ? 1.049 -1.137 -17.675 1.00 87.25 167 TYR A C 1
ATOM 1343 O O . TYR A 1 167 ? 0.424 -1.887 -18.430 1.00 87.25 167 TYR A O 1
ATOM 1351 N N . PHE A 1 168 ? 1.676 -1.560 -16.578 1.00 90.25 168 PHE A N 1
ATOM 1352 C CA . PHE A 1 168 ? 1.678 -2.942 -16.103 1.00 90.25 168 PHE A CA 1
ATOM 1353 C C . PHE A 1 168 ? 0.856 -3.027 -14.825 1.00 90.25 168 PHE A C 1
ATOM 1355 O O . PHE A 1 168 ? 1.272 -2.531 -13.779 1.00 90.25 168 PHE A O 1
ATOM 1362 N N . GLU A 1 169 ? -0.323 -3.628 -14.916 1.00 91.94 169 GLU A N 1
ATOM 1363 C CA . GLU A 1 169 ? -1.284 -3.731 -13.825 1.00 91.94 169 GLU A CA 1
ATOM 1364 C C . GLU A 1 169 ? -1.171 -5.079 -13.118 1.00 91.94 169 GLU A C 1
ATOM 1366 O O . GLU A 1 169 ? -0.989 -6.114 -13.760 1.00 91.94 169 GLU A O 1
ATOM 1371 N N . TYR A 1 170 ? -1.345 -5.067 -11.798 1.00 94.62 170 TYR A N 1
ATOM 1372 C CA . TYR A 1 170 ? -1.679 -6.261 -11.038 1.00 94.62 170 TYR A CA 1
ATOM 1373 C C . TYR A 1 170 ? -3.157 -6.612 -11.282 1.00 94.62 170 TYR A C 1
ATOM 1375 O O . TYR A 1 170 ? -4.051 -5.922 -10.795 1.00 94.62 170 TYR A O 1
ATOM 1383 N N . ASP A 1 171 ? -3.418 -7.686 -12.028 1.00 91.56 171 ASP A N 1
ATOM 1384 C CA . ASP A 1 171 ? -4.728 -8.102 -12.567 1.00 91.56 171 ASP A CA 1
ATOM 1385 C C . ASP A 1 171 ? -5.731 -8.587 -11.504 1.00 91.56 171 ASP A C 1
ATOM 1387 O O . ASP A 1 171 ? -6.732 -9.245 -11.795 1.00 91.56 171 ASP A O 1
ATOM 1391 N N . ARG A 1 172 ? -5.475 -8.304 -10.226 1.00 90.50 172 ARG A N 1
ATOM 1392 C CA . ARG A 1 172 ? -6.417 -8.598 -9.152 1.00 90.50 172 ARG A CA 1
ATOM 1393 C C . ARG A 1 172 ? -6.822 -7.314 -8.441 1.00 90.50 172 ARG A C 1
ATOM 1395 O O . ARG A 1 172 ? -5.954 -6.583 -7.961 1.00 90.50 172 ARG A O 1
ATOM 1402 N N . PRO A 1 173 ? -8.134 -7.059 -8.313 1.00 91.75 173 PRO A N 1
ATOM 1403 C CA . PRO A 1 173 ? -8.620 -5.926 -7.547 1.00 91.75 173 PRO A CA 1
ATOM 1404 C C . PRO A 1 173 ? -8.175 -6.030 -6.085 1.00 91.75 173 PRO A C 1
ATOM 1406 O O . PRO A 1 173 ? -8.266 -7.095 -5.471 1.00 91.75 173 PRO A O 1
ATOM 1409 N N . LEU A 1 174 ? -7.738 -4.909 -5.519 1.00 92.94 174 LEU A N 1
ATOM 1410 C CA . LEU A 1 174 ? -7.407 -4.780 -4.107 1.00 92.94 174 LEU A CA 1
ATOM 1411 C C . LEU A 1 174 ? -8.586 -4.165 -3.356 1.00 92.94 174 LEU A C 1
ATOM 1413 O O . LEU A 1 174 ? -9.114 -3.123 -3.748 1.00 92.94 174 LEU A O 1
ATOM 1417 N N . GLU A 1 175 ? -8.989 -4.797 -2.260 1.00 91.50 175 GLU A N 1
ATOM 1418 C CA . GLU A 1 175 ? -10.042 -4.288 -1.386 1.00 91.50 175 GLU A CA 1
ATOM 1419 C C . GLU A 1 175 ? -9.425 -3.453 -0.259 1.00 91.50 175 GLU A C 1
ATOM 1421 O O . GLU A 1 175 ? -8.696 -3.973 0.584 1.00 91.50 175 GLU A O 1
ATOM 1426 N N . ILE A 1 176 ? -9.721 -2.152 -0.231 1.00 90.69 176 ILE A N 1
ATOM 1427 C CA . ILE A 1 176 ? -9.186 -1.217 0.765 1.00 90.69 176 ILE A CA 1
ATOM 1428 C C . ILE A 1 176 ? -10.300 -0.410 1.448 1.00 90.69 176 ILE A C 1
ATOM 1430 O O . ILE A 1 176 ? -11.386 -0.208 0.908 1.00 90.69 176 ILE A O 1
ATOM 1434 N N . LEU A 1 177 ? -10.052 0.045 2.676 1.00 88.75 177 LEU A N 1
ATOM 1435 C CA . LEU A 1 177 ? -11.015 0.752 3.522 1.00 88.75 177 LEU A CA 1
ATOM 1436 C C . LEU A 1 177 ? -10.811 2.270 3.472 1.00 88.75 177 LEU A C 1
ATOM 1438 O O . LEU A 1 177 ? -9.697 2.774 3.572 1.00 88.75 177 LEU A O 1
ATOM 1442 N N . SER A 1 178 ? -11.912 3.019 3.434 1.00 86.44 178 SER A N 1
ATOM 1443 C CA . SER A 1 178 ? -11.896 4.483 3.549 1.00 86.44 178 SER A CA 1
ATOM 1444 C C . SER A 1 178 ? -11.328 4.997 4.884 1.00 86.44 178 SER A C 1
ATOM 1446 O O . SER A 1 178 ? -11.300 4.270 5.882 1.00 86.44 178 SER A O 1
ATOM 1448 N N . ASN A 1 179 ? -10.941 6.280 4.922 1.00 83.75 179 ASN A N 1
ATOM 1449 C CA . ASN A 1 179 ? -10.346 6.967 6.083 1.00 83.75 179 ASN A CA 1
ATOM 1450 C C . ASN A 1 179 ? -8.985 6.408 6.543 1.00 83.75 179 ASN A C 1
ATOM 1452 O O . ASN A 1 179 ? -8.633 6.552 7.716 1.00 83.75 179 ASN A O 1
ATOM 1456 N N . ARG A 1 180 ? -8.228 5.750 5.661 1.00 86.31 180 ARG A N 1
ATOM 1457 C CA . ARG A 1 180 ? -6.907 5.185 5.969 1.00 86.31 180 ARG A CA 1
ATOM 1458 C C . ARG A 1 180 ? -5.913 5.522 4.872 1.00 86.31 180 ARG A C 1
ATOM 1460 O O . ARG A 1 180 ? -6.299 5.708 3.720 1.00 86.31 180 ARG A O 1
ATOM 1467 N N . GLU A 1 181 ? -4.650 5.593 5.262 1.00 91.50 181 GLU A N 1
ATOM 1468 C CA . GLU A 1 181 ? -3.533 5.733 4.336 1.00 91.50 181 GLU A CA 1
ATOM 1469 C C . GLU A 1 181 ? -3.037 4.349 3.920 1.00 91.50 181 GLU A C 1
ATOM 1471 O O . GLU A 1 181 ? -2.862 3.459 4.762 1.00 91.50 181 GLU A O 1
ATOM 1476 N N . TYR A 1 182 ? -2.811 4.194 2.619 1.00 93.75 182 TYR A N 1
ATOM 1477 C CA . TYR A 1 182 ? -2.211 3.015 2.010 1.00 93.75 182 TYR A CA 1
ATOM 1478 C C . TYR A 1 182 ? -0.927 3.430 1.311 1.00 93.75 182 TYR A C 1
ATOM 1480 O O . TYR A 1 182 ? -0.932 4.368 0.515 1.00 93.75 182 TYR A O 1
ATOM 1488 N N . VAL A 1 183 ? 0.166 2.735 1.614 1.00 96.06 183 VAL A N 1
ATOM 1489 C CA . VAL A 1 183 ? 1.485 3.012 1.037 1.00 96.06 183 VAL A CA 1
ATOM 1490 C C . VAL A 1 183 ? 1.844 1.880 0.092 1.00 96.06 183 VAL A C 1
ATOM 1492 O O . VAL A 1 183 ? 2.073 0.758 0.536 1.00 96.06 183 VAL A O 1
ATOM 1495 N N . PHE A 1 184 ? 1.900 2.177 -1.198 1.00 97.06 184 PHE A N 1
ATOM 1496 C CA . PHE A 1 184 ? 2.381 1.270 -2.232 1.00 97.06 184 PHE A CA 1
ATOM 1497 C C . PHE A 1 184 ? 3.867 1.517 -2.462 1.00 97.06 184 PHE A C 1
ATOM 1499 O O . PHE A 1 184 ? 4.291 2.671 -2.540 1.00 97.06 184 PHE A O 1
ATOM 1506 N N . THR A 1 185 ? 4.655 0.453 -2.576 1.00 97.69 185 THR A N 1
ATOM 1507 C CA . THR A 1 185 ? 6.101 0.529 -2.808 1.00 97.69 185 THR A CA 1
ATOM 1508 C C . THR A 1 185 ? 6.536 -0.531 -3.802 1.00 97.69 185 THR A C 1
ATOM 1510 O O . THR A 1 185 ? 6.035 -1.649 -3.757 1.00 97.69 185 THR A O 1
ATOM 1513 N N . ALA A 1 186 ? 7.488 -0.188 -4.662 1.00 97.06 186 ALA A N 1
ATOM 1514 C CA . ALA A 1 186 ? 8.162 -1.131 -5.546 1.00 97.06 186 ALA A CA 1
ATOM 1515 C C . ALA A 1 186 ? 9.631 -0.729 -5.690 1.00 97.06 186 ALA A C 1
ATOM 1517 O O . ALA A 1 186 ? 9.951 0.464 -5.743 1.00 97.06 186 ALA A O 1
ATOM 1518 N N . LYS A 1 187 ? 10.526 -1.712 -5.767 1.00 95.31 187 LYS A N 1
ATOM 1519 C CA . LYS A 1 187 ? 11.904 -1.500 -6.204 1.00 95.31 187 LYS A CA 1
ATOM 1520 C C . LYS A 1 187 ? 11.957 -1.672 -7.712 1.00 95.31 187 LYS A C 1
ATOM 1522 O O . LYS A 1 187 ? 11.483 -2.665 -8.249 1.00 95.31 187 LYS A O 1
ATOM 1527 N N . ILE A 1 188 ? 12.545 -0.699 -8.387 1.00 94.00 188 ILE A N 1
ATOM 1528 C CA . ILE A 1 188 ? 12.732 -0.716 -9.832 1.00 94.00 188 ILE A CA 1
ATOM 1529 C C . ILE A 1 188 ? 14.213 -0.595 -10.173 1.00 94.00 188 ILE A C 1
ATOM 1531 O O . ILE A 1 188 ? 14.973 0.082 -9.476 1.00 94.00 188 ILE A O 1
ATOM 1535 N N . TYR A 1 189 ? 14.617 -1.242 -11.257 1.00 92.19 189 TYR A N 1
ATOM 1536 C CA . TYR A 1 189 ? 15.944 -1.121 -11.839 1.00 92.19 189 TYR A CA 1
ATOM 1537 C C . TYR A 1 189 ? 15.806 -0.736 -13.309 1.00 92.19 189 TYR A C 1
ATOM 1539 O O . TYR A 1 189 ? 15.349 -1.530 -14.135 1.00 92.19 189 TYR A O 1
ATOM 1547 N N . ASP A 1 190 ? 16.213 0.490 -13.626 1.00 88.38 190 ASP A N 1
ATOM 1548 C CA . ASP A 1 190 ? 16.321 0.973 -15.001 1.00 88.38 190 ASP A CA 1
ATOM 1549 C C . ASP A 1 190 ? 17.617 0.437 -15.626 1.00 88.38 190 ASP A C 1
ATOM 1551 O O . ASP A 1 190 ? 18.710 0.863 -15.239 1.00 88.38 190 ASP A O 1
ATOM 1555 N N . ALA A 1 191 ? 17.512 -0.489 -16.583 1.00 86.25 191 ALA A N 1
ATOM 1556 C CA . ALA A 1 191 ? 18.653 -0.997 -17.347 1.00 86.25 191 ALA A CA 1
ATOM 1557 C C . ALA A 1 191 ? 18.790 -0.317 -18.722 1.00 86.25 191 ALA A C 1
ATOM 1559 O O . ALA A 1 191 ? 19.209 -0.949 -19.688 1.00 86.25 191 ALA A O 1
ATOM 1560 N N . GLY A 1 192 ? 18.470 0.978 -18.801 1.00 76.44 192 GLY A N 1
ATOM 1561 C CA . GLY A 1 192 ? 18.629 1.789 -20.007 1.00 76.44 192 GLY A CA 1
ATOM 1562 C C . GLY A 1 192 ? 17.351 1.872 -20.835 1.00 76.44 192 GLY A C 1
ATOM 1563 O O . GLY A 1 192 ? 17.393 1.674 -22.043 1.00 76.44 192 GLY A O 1
ATOM 1564 N N . ILE A 1 193 ? 16.217 2.139 -20.185 1.00 79.88 193 ILE A N 1
ATOM 1565 C CA . ILE A 1 193 ? 14.902 2.272 -20.828 1.00 79.88 193 ILE A CA 1
ATOM 1566 C C . ILE A 1 193 ? 14.737 3.639 -21.492 1.00 79.88 193 ILE A C 1
ATOM 1568 O O . ILE A 1 193 ? 14.143 3.747 -22.567 1.00 79.88 193 ILE A O 1
ATOM 1572 N N . PHE A 1 194 ? 15.248 4.687 -20.843 1.00 81.50 194 PHE A N 1
ATOM 1573 C CA . PHE A 1 194 ? 15.049 6.066 -21.267 1.00 81.50 194 PHE A CA 1
ATOM 1574 C C . PHE A 1 194 ? 16.283 6.640 -21.950 1.00 81.50 194 PHE A C 1
ATOM 1576 O O . PHE A 1 194 ? 17.392 6.591 -21.413 1.00 81.50 194 PHE A O 1
ATOM 1583 N N . GLU A 1 195 ? 16.069 7.278 -23.096 1.00 76.06 195 GLU A N 1
ATOM 1584 C CA . GLU A 1 195 ? 17.071 8.171 -23.659 1.00 76.06 195 GLU A CA 1
ATOM 1585 C C . GLU A 1 195 ? 17.159 9.461 -22.831 1.00 76.06 195 GLU A C 1
ATOM 1587 O O . GLU A 1 195 ? 16.190 9.910 -22.214 1.00 76.06 195 GLU A O 1
ATOM 1592 N N . THR A 1 196 ? 18.347 10.063 -22.801 1.00 75.88 196 THR A N 1
ATOM 1593 C CA . THR A 1 196 ? 18.593 11.312 -22.062 1.00 75.88 196 THR A CA 1
ATOM 1594 C C . THR A 1 196 ? 18.244 12.558 -22.887 1.00 75.88 196 THR A C 1
ATOM 1596 O O . THR A 1 196 ? 17.856 13.580 -22.323 1.00 75.88 196 THR A O 1
ATOM 1599 N N . TYR A 1 197 ? 18.361 12.476 -24.215 1.00 78.94 197 TYR A N 1
ATOM 1600 C CA . TYR A 1 197 ? 18.111 13.574 -25.152 1.00 78.94 197 TYR A CA 1
ATOM 1601 C C . TYR A 1 197 ? 17.405 13.064 -26.398 1.00 78.94 197 TYR A C 1
ATOM 1603 O O . TYR A 1 197 ? 17.719 11.972 -26.859 1.00 78.94 197 TYR A O 1
ATOM 1611 N N . ASP A 1 198 ? 16.498 13.864 -26.953 1.00 78.50 198 ASP A N 1
ATOM 1612 C CA . ASP A 1 198 ? 15.849 13.547 -28.221 1.00 78.50 198 ASP A CA 1
ATOM 1613 C C . ASP A 1 198 ? 16.900 13.585 -29.350 1.00 78.50 198 ASP A C 1
ATOM 1615 O O . ASP A 1 198 ? 17.572 14.609 -29.531 1.00 78.50 198 ASP A O 1
ATOM 1619 N N . PRO A 1 199 ? 17.066 12.502 -30.132 1.00 74.44 199 PRO A N 1
ATOM 1620 C CA . PRO A 1 199 ? 18.096 12.416 -31.163 1.00 74.44 199 PRO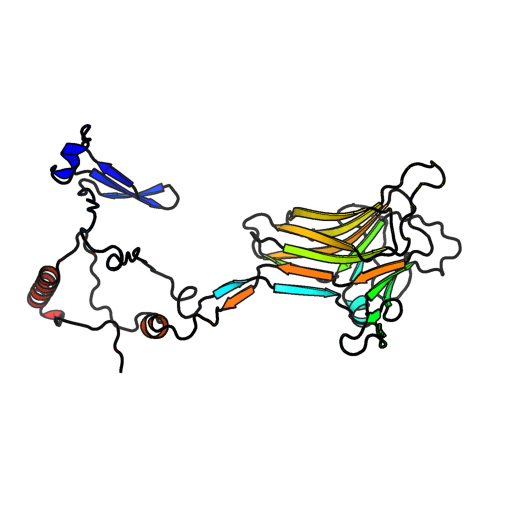 A CA 1
ATOM 1621 C C . PRO A 1 199 ? 17.864 13.385 -32.334 1.00 74.44 199 PRO A C 1
ATOM 1623 O O . PRO A 1 199 ? 18.782 13.618 -33.122 1.00 74.44 199 PRO A O 1
ATOM 1626 N N . VAL A 1 200 ? 16.655 13.944 -32.467 1.00 80.56 200 VAL A N 1
ATOM 1627 C CA . VAL A 1 200 ? 16.265 14.873 -33.533 1.00 80.56 200 VAL A CA 1
ATOM 1628 C C . VAL A 1 200 ? 16.310 16.323 -33.056 1.00 80.56 200 VAL A C 1
ATOM 1630 O O . VAL A 1 200 ? 16.935 17.157 -33.713 1.00 80.56 200 VAL A O 1
ATOM 1633 N N . SER A 1 201 ? 15.639 16.643 -31.945 1.00 82.62 201 SER A N 1
ATOM 1634 C CA . SER A 1 201 ? 15.536 18.024 -31.442 1.00 82.62 201 SER A CA 1
ATOM 1635 C C . SER A 1 201 ? 16.694 18.437 -30.529 1.00 82.62 201 SER A C 1
ATOM 1637 O O . SER A 1 201 ? 16.937 19.632 -30.369 1.00 82.62 201 SER A O 1
ATOM 1639 N N . LEU A 1 202 ? 17.440 17.466 -29.981 1.00 80.38 202 LEU A N 1
ATOM 1640 C CA . LEU A 1 202 ? 18.444 17.639 -28.921 1.00 80.38 202 LEU A CA 1
ATOM 1641 C C . LEU A 1 202 ? 17.873 18.199 -27.606 1.00 80.38 202 LEU A C 1
ATOM 1643 O O . LEU A 1 202 ? 18.640 18.570 -26.712 1.00 80.38 202 LEU A O 1
ATOM 1647 N N . ASP A 1 203 ? 16.548 18.239 -27.466 1.00 82.25 203 ASP A N 1
ATOM 1648 C CA . ASP A 1 203 ? 15.882 18.669 -26.244 1.00 82.25 203 ASP A CA 1
ATOM 1649 C C . ASP A 1 203 ? 15.951 17.569 -25.165 1.00 82.25 203 ASP A C 1
ATOM 1651 O O . ASP A 1 203 ? 16.002 16.372 -25.478 1.00 82.25 203 ASP A O 1
ATOM 1655 N N . PRO A 1 204 ? 15.975 17.942 -23.871 1.00 79.81 204 PRO A N 1
ATOM 1656 C CA . PRO A 1 204 ? 15.957 16.975 -22.781 1.00 79.81 204 PRO A CA 1
ATOM 1657 C C . PRO A 1 204 ? 14.629 16.212 -22.761 1.00 79.81 204 PRO A C 1
ATOM 1659 O O . PRO A 1 204 ? 13.548 16.804 -22.773 1.00 79.81 204 PRO A O 1
ATOM 1662 N N . ILE A 1 205 ? 14.719 14.888 -22.676 1.00 79.31 205 ILE A N 1
ATOM 1663 C CA . ILE A 1 205 ? 13.547 14.014 -22.613 1.00 79.31 205 ILE A CA 1
ATOM 1664 C C . ILE A 1 205 ? 13.010 14.008 -21.189 1.00 79.31 205 ILE A C 1
ATOM 1666 O O . ILE A 1 205 ? 13.758 13.854 -20.222 1.00 79.31 205 ILE A O 1
ATOM 1670 N N . THR A 1 206 ? 11.691 14.138 -21.057 1.00 82.38 206 THR A N 1
ATOM 1671 C CA . THR A 1 206 ? 11.024 13.924 -19.773 1.00 82.38 206 THR A CA 1
ATOM 1672 C C . THR A 1 206 ? 10.505 12.500 -19.736 1.00 82.38 206 THR A C 1
ATOM 1674 O O . THR A 1 206 ? 9.598 12.144 -20.484 1.00 82.38 206 THR A O 1
ATOM 1677 N N . SER A 1 207 ? 11.091 11.696 -18.856 1.00 86.25 207 SER A N 1
ATOM 1678 C CA . SER A 1 207 ? 10.711 10.304 -18.639 1.00 86.25 207 SER A CA 1
ATOM 1679 C C . SER A 1 207 ? 10.377 10.085 -17.175 1.00 86.25 207 SER A C 1
ATOM 1681 O O . SER A 1 207 ? 11.113 10.560 -16.307 1.00 86.25 207 SER A O 1
ATOM 1683 N N . LYS A 1 208 ? 9.289 9.366 -16.899 1.00 88.06 208 LYS A N 1
ATOM 1684 C CA . LYS A 1 208 ? 8.770 9.099 -15.560 1.00 88.06 208 LYS A CA 1
ATOM 1685 C C . LYS A 1 208 ? 8.420 7.618 -15.412 1.00 88.06 208 LYS A C 1
ATOM 1687 O O . LYS A 1 208 ? 7.771 7.042 -16.280 1.00 88.06 208 LYS A O 1
ATOM 1692 N N . MET A 1 209 ? 8.816 7.020 -14.291 1.00 90.56 209 MET A N 1
ATOM 1693 C CA . MET A 1 209 ? 8.208 5.787 -13.786 1.00 90.56 209 MET A CA 1
ATOM 1694 C C . MET A 1 209 ? 7.507 6.072 -12.469 1.00 90.56 209 MET A C 1
ATOM 1696 O O . MET A 1 209 ? 8.089 6.678 -11.563 1.00 90.56 209 MET A O 1
ATOM 1700 N N . GLU A 1 210 ? 6.276 5.607 -12.337 1.00 93.62 210 GLU A N 1
ATOM 1701 C CA . GLU A 1 210 ? 5.492 5.791 -11.124 1.00 93.62 210 GLU A CA 1
ATOM 1702 C C . GLU A 1 210 ? 4.590 4.599 -10.835 1.00 93.62 210 GLU A C 1
ATOM 1704 O O . GLU A 1 210 ? 4.239 3.818 -11.718 1.00 93.62 210 GLU A O 1
ATOM 1709 N N . ILE A 1 211 ? 4.178 4.486 -9.575 1.00 95.56 211 ILE A N 1
ATOM 1710 C CA . ILE A 1 211 ? 3.063 3.618 -9.216 1.00 95.56 211 ILE A CA 1
ATOM 1711 C C . ILE A 1 211 ? 1.780 4.359 -9.586 1.00 95.56 211 ILE A C 1
ATOM 1713 O O . ILE A 1 211 ? 1.573 5.512 -9.204 1.00 95.56 211 ILE A O 1
ATOM 1717 N N . LEU A 1 212 ? 0.891 3.690 -10.302 1.00 93.06 212 LEU A N 1
ATOM 1718 C CA . LEU A 1 212 ? -0.431 4.202 -10.620 1.00 93.06 212 LEU A CA 1
ATOM 1719 C C . LEU A 1 212 ? -1.461 3.409 -9.828 1.00 93.06 212 LEU A C 1
ATOM 1721 O O . LEU A 1 212 ? -1.489 2.181 -9.907 1.00 93.06 212 LEU A O 1
ATOM 1725 N N . VAL A 1 213 ? -2.302 4.118 -9.078 1.00 92.75 213 VAL A N 1
ATOM 1726 C CA . VAL A 1 213 ? -3.436 3.531 -8.360 1.00 92.75 213 VAL A CA 1
ATOM 1727 C C . VAL A 1 213 ? -4.698 4.228 -8.834 1.00 92.75 213 VAL A C 1
ATOM 1729 O O . VAL A 1 213 ? -4.748 5.458 -8.845 1.00 92.75 213 VAL A O 1
ATOM 1732 N N . TYR A 1 214 ? -5.703 3.452 -9.220 1.00 90.12 214 TYR A N 1
ATOM 1733 C CA . TYR A 1 214 ? -6.990 3.957 -9.687 1.00 90.12 214 TYR A CA 1
ATOM 1734 C C . TYR A 1 214 ? -8.130 3.077 -9.155 1.00 90.12 214 TYR A C 1
ATOM 1736 O O . TYR A 1 214 ? -7.899 1.974 -8.665 1.00 90.12 214 TYR A O 1
ATOM 1744 N N . GLY A 1 215 ? -9.370 3.557 -9.188 1.00 86.31 215 GLY A N 1
ATOM 1745 C CA . GLY A 1 215 ? -10.496 2.817 -8.621 1.00 86.31 215 GLY A CA 1
ATOM 1746 C C . GLY A 1 215 ? -11.843 3.438 -8.955 1.00 86.31 215 GLY A C 1
ATOM 1747 O O . GLY A 1 215 ? -11.940 4.375 -9.740 1.00 86.31 215 GLY A O 1
ATOM 1748 N N . THR A 1 216 ? -12.898 2.905 -8.343 1.00 79.50 216 THR A N 1
ATOM 1749 C CA . THR A 1 216 ? -14.284 3.364 -8.548 1.00 79.50 216 THR A CA 1
ATOM 1750 C C . THR A 1 216 ? -14.626 4.657 -7.812 1.00 79.50 216 THR A C 1
ATOM 1752 O O . THR A 1 216 ? -15.720 5.194 -7.980 1.00 79.50 216 THR A O 1
ATOM 1755 N N . VAL A 1 217 ? -13.722 5.130 -6.958 1.00 82.69 217 VAL A N 1
ATOM 1756 C CA . VAL A 1 217 ? -13.871 6.338 -6.147 1.00 82.69 217 VAL A CA 1
ATOM 1757 C C . VAL A 1 217 ? -12.658 7.234 -6.321 1.00 82.69 217 VAL A C 1
ATOM 1759 O O . VAL A 1 217 ? -11.582 6.766 -6.693 1.00 82.69 217 VAL A O 1
ATOM 1762 N N . ASP A 1 218 ? -12.833 8.507 -5.982 1.00 82.38 218 ASP A N 1
ATOM 1763 C CA . ASP A 1 218 ? -11.740 9.468 -5.966 1.00 82.38 218 ASP A CA 1
ATOM 1764 C C . ASP A 1 218 ? -10.650 9.028 -4.979 1.00 82.38 218 ASP A C 1
ATOM 1766 O O . ASP A 1 218 ? -10.905 8.747 -3.798 1.00 82.38 218 ASP A O 1
ATOM 1770 N N . ILE A 1 219 ? -9.423 8.982 -5.492 1.00 87.56 219 ILE A N 1
ATOM 1771 C CA . ILE A 1 219 ? -8.214 8.639 -4.752 1.00 87.56 219 ILE A CA 1
ATOM 1772 C C . ILE A 1 219 ? -7.408 9.920 -4.554 1.00 87.56 219 ILE A C 1
ATOM 1774 O O . ILE A 1 219 ? -6.965 10.553 -5.511 1.00 87.56 219 ILE A O 1
ATOM 1778 N N . GLU A 1 220 ? -7.203 10.296 -3.298 1.00 89.56 220 GLU A N 1
ATOM 1779 C CA . GLU A 1 220 ? -6.321 11.391 -2.918 1.00 89.56 220 GLU A CA 1
ATOM 1780 C C . GLU A 1 220 ? -4.883 10.869 -2.836 1.00 89.56 220 GLU A C 1
ATOM 1782 O O . GLU A 1 220 ? -4.587 9.941 -2.080 1.00 89.56 220 GLU A O 1
ATOM 1787 N N . VAL A 1 221 ? -3.974 11.468 -3.605 1.00 91.12 221 VAL A N 1
ATOM 1788 C CA . VAL A 1 221 ? -2.538 11.184 -3.504 1.00 91.12 221 VAL A CA 1
ATOM 1789 C C . VAL A 1 221 ? -1.946 12.073 -2.414 1.00 91.12 221 VAL A C 1
ATOM 1791 O O . VAL A 1 221 ? -1.888 13.291 -2.561 1.00 91.12 221 VAL A O 1
ATOM 1794 N N . VAL A 1 222 ? -1.503 11.458 -1.318 1.00 92.50 222 VAL A N 1
ATOM 1795 C CA . VAL A 1 222 ? -0.915 12.152 -0.161 1.00 92.50 222 VAL A CA 1
ATOM 1796 C C . VAL A 1 222 ? 0.566 12.439 -0.399 1.00 92.50 222 VAL A C 1
ATOM 1798 O O . VAL A 1 222 ? 1.057 13.526 -0.100 1.00 92.50 222 VAL A O 1
ATOM 1801 N N . SER A 1 223 ? 1.294 11.460 -0.938 1.00 94.19 223 SER A N 1
ATOM 1802 C CA . SER A 1 223 ? 2.702 11.606 -1.307 1.00 94.19 223 SER A CA 1
ATOM 1803 C C . SER A 1 223 ? 3.081 10.647 -2.430 1.00 94.19 223 SER A C 1
ATOM 1805 O O . SER A 1 223 ? 2.498 9.572 -2.573 1.00 94.19 223 SER A O 1
ATOM 1807 N N . GLU A 1 224 ? 4.069 11.034 -3.232 1.00 94.25 224 GLU A N 1
ATOM 1808 C CA . GLU A 1 224 ? 4.566 10.237 -4.350 1.00 94.25 224 GLU A CA 1
ATOM 1809 C C . GLU A 1 224 ? 6.087 10.375 -4.452 1.00 94.25 224 GLU A C 1
ATOM 1811 O O . GLU A 1 224 ? 6.641 11.469 -4.365 1.00 94.25 224 GLU A O 1
ATOM 1816 N N . THR A 1 225 ? 6.757 9.244 -4.643 1.00 93.75 225 THR A N 1
ATOM 1817 C CA . THR A 1 225 ? 8.152 9.147 -5.065 1.00 93.75 225 THR A CA 1
ATOM 1818 C C . THR A 1 225 ? 8.165 8.406 -6.391 1.00 93.75 225 THR A C 1
ATOM 1820 O O . THR A 1 225 ? 7.926 7.199 -6.432 1.00 93.75 225 THR A O 1
ATOM 1823 N N . SER A 1 226 ? 8.426 9.138 -7.467 1.00 91.69 226 SER A N 1
ATOM 1824 C CA . SER A 1 226 ? 8.575 8.606 -8.820 1.00 91.69 226 SER A CA 1
ATOM 1825 C C . SER A 1 226 ? 10.037 8.665 -9.252 1.00 91.69 226 SER A C 1
ATOM 1827 O O . SER A 1 226 ? 10.840 9.419 -8.699 1.00 91.69 226 SER A O 1
ATOM 1829 N N . TYR A 1 227 ? 10.389 7.855 -10.243 1.00 89.56 227 TYR A N 1
ATOM 1830 C CA . TYR A 1 227 ? 11.687 7.935 -10.894 1.00 89.56 227 TYR A CA 1
ATOM 1831 C C . TYR A 1 227 ? 11.582 8.840 -12.114 1.00 89.56 227 TYR A C 1
ATOM 1833 O O . TYR A 1 227 ? 10.682 8.664 -12.930 1.00 89.56 227 TYR A O 1
ATOM 1841 N N . SER A 1 228 ? 12.505 9.790 -12.239 1.00 84.00 228 SER A N 1
ATOM 1842 C CA . SER A 1 228 ? 12.693 10.570 -13.461 1.00 84.00 228 SER A CA 1
ATOM 1843 C C . SER A 1 228 ? 14.008 10.140 -14.103 1.00 84.00 228 SER A C 1
ATOM 1845 O O . SER A 1 228 ? 15.021 10.041 -13.408 1.00 84.00 228 SER A O 1
ATOM 1847 N N . GLY A 1 229 ? 13.972 9.800 -15.394 1.00 69.88 229 GLY A N 1
ATOM 1848 C CA . GLY A 1 229 ? 15.122 9.240 -16.113 1.00 69.88 229 GLY A CA 1
ATOM 1849 C C . GLY A 1 229 ? 16.392 10.091 -15.964 1.00 69.88 229 GLY A C 1
ATOM 1850 O O . GLY A 1 229 ? 16.319 11.313 -15.855 1.00 69.88 229 GLY A O 1
ATOM 1851 N N . GLY A 1 230 ? 17.571 9.457 -15.950 1.00 65.69 230 GLY A N 1
ATOM 1852 C CA . GLY A 1 230 ? 18.842 10.199 -15.972 1.00 65.69 230 GLY A CA 1
ATOM 1853 C C . GLY A 1 230 ? 20.082 9.427 -15.522 1.00 65.69 230 GLY A C 1
ATOM 1854 O O . GLY A 1 230 ? 21.175 9.684 -16.014 1.00 65.69 230 GLY A O 1
ATOM 1855 N N . THR A 1 231 ? 19.937 8.452 -14.622 1.00 61.22 231 THR A N 1
ATOM 1856 C CA . THR A 1 231 ? 21.017 7.507 -14.278 1.00 61.22 231 THR A CA 1
ATOM 1857 C C . THR A 1 231 ? 20.415 6.130 -14.028 1.00 61.22 231 THR A C 1
ATOM 1859 O O . THR A 1 231 ? 19.851 5.877 -12.965 1.00 61.22 231 THR A O 1
ATOM 1862 N N . GLY A 1 232 ? 20.485 5.264 -15.040 1.00 72.25 232 GLY A N 1
ATOM 1863 C CA . GLY A 1 232 ? 20.151 3.848 -14.897 1.00 72.25 232 GLY A CA 1
ATOM 1864 C C . GLY A 1 232 ? 21.219 3.088 -14.104 1.00 72.25 232 GLY A C 1
ATOM 1865 O O . GLY A 1 232 ? 22.203 3.657 -13.621 1.00 72.25 232 GLY A O 1
ATOM 1866 N N . GLY A 1 233 ? 21.041 1.778 -13.974 1.00 81.56 233 GLY A N 1
ATOM 1867 C CA . GLY A 1 233 ? 22.051 0.879 -13.421 1.00 81.56 233 GLY A CA 1
ATOM 1868 C C . GLY A 1 233 ? 22.041 0.735 -11.895 1.00 81.56 233 GLY A C 1
ATOM 1869 O O . GLY A 1 233 ? 23.009 0.228 -11.323 1.00 81.56 233 GLY A O 1
ATOM 1870 N N . LYS A 1 234 ? 20.981 1.189 -11.212 1.00 87.62 234 LYS A N 1
ATOM 1871 C CA . LYS A 1 234 ? 20.814 1.062 -9.755 1.00 87.62 234 LYS A CA 1
ATOM 1872 C C . LYS A 1 234 ? 19.366 0.765 -9.384 1.00 87.62 234 LYS A C 1
ATOM 1874 O O . LYS A 1 234 ? 18.447 1.228 -10.052 1.00 87.62 234 LYS A O 1
ATOM 1879 N N . TRP A 1 235 ? 19.191 0.046 -8.276 1.00 90.81 235 TRP A N 1
ATOM 1880 C CA . TRP A 1 235 ? 17.889 -0.159 -7.650 1.00 90.81 235 TRP A CA 1
ATOM 1881 C C . TRP A 1 235 ? 17.393 1.129 -7.000 1.00 90.81 235 TRP A C 1
ATOM 1883 O O . TRP A 1 235 ? 18.122 1.775 -6.242 1.00 90.81 235 TRP A O 1
ATOM 1893 N N . ILE A 1 236 ? 16.149 1.488 -7.293 1.00 92.44 236 ILE A N 1
ATOM 1894 C CA . ILE A 1 236 ? 15.483 2.689 -6.797 1.00 92.44 236 ILE A CA 1
ATOM 1895 C C . ILE A 1 236 ? 14.115 2.286 -6.266 1.00 92.44 236 ILE A C 1
ATOM 1897 O O . ILE A 1 236 ? 13.382 1.549 -6.916 1.00 92.44 236 ILE A O 1
ATOM 1901 N N . THR A 1 237 ? 13.756 2.782 -5.087 1.00 94.88 237 THR A N 1
ATOM 1902 C CA . THR A 1 237 ? 12.425 2.557 -4.522 1.00 94.88 237 THR A CA 1
ATOM 1903 C C . THR A 1 237 ? 11.489 3.676 -4.957 1.00 94.88 237 THR A C 1
ATOM 1905 O O . THR A 1 237 ? 11.695 4.834 -4.591 1.00 94.88 237 THR A O 1
ATOM 1908 N N . ILE A 1 238 ? 10.440 3.326 -5.697 1.00 95.69 238 ILE A N 1
ATOM 1909 C CA . ILE A 1 238 ? 9.301 4.208 -5.958 1.00 95.69 238 ILE A CA 1
ATOM 1910 C C . ILE A 1 238 ? 8.197 3.922 -4.940 1.00 95.69 238 ILE A C 1
ATOM 1912 O O . ILE A 1 238 ? 8.040 2.794 -4.465 1.00 95.69 238 ILE A O 1
ATOM 1916 N N . SER A 1 239 ? 7.446 4.954 -4.563 1.00 97.25 239 SER A N 1
ATOM 1917 C CA . SER A 1 239 ? 6.365 4.819 -3.587 1.00 97.25 239 SER A CA 1
ATOM 1918 C C . SER A 1 239 ? 5.202 5.753 -3.880 1.00 97.25 239 SER A C 1
ATOM 1920 O O . SER A 1 239 ? 5.388 6.838 -4.429 1.00 97.25 239 SER A O 1
ATOM 1922 N N . LYS A 1 240 ? 3.994 5.345 -3.497 1.00 96.44 240 LYS A N 1
ATOM 1923 C CA . LYS A 1 240 ? 2.794 6.177 -3.591 1.00 96.44 240 LYS A CA 1
ATOM 1924 C C . LYS A 1 240 ? 1.923 5.965 -2.371 1.00 96.44 240 LYS A C 1
ATOM 1926 O O . LYS A 1 240 ? 1.487 4.848 -2.098 1.00 96.44 240 LYS A O 1
ATOM 1931 N N . THR A 1 241 ? 1.682 7.044 -1.640 1.00 96.19 241 THR A N 1
ATOM 1932 C CA . THR A 1 241 ? 0.760 7.056 -0.508 1.00 96.19 241 THR A CA 1
ATOM 1933 C C . THR A 1 241 ? -0.561 7.623 -0.971 1.00 96.19 241 THR A C 1
ATOM 1935 O O . THR A 1 241 ? -0.618 8.755 -1.457 1.00 96.19 241 THR A O 1
ATOM 1938 N N . ILE A 1 242 ? -1.623 6.848 -0.795 1.00 94.00 242 ILE A N 1
ATOM 1939 C CA . ILE A 1 242 ? -2.972 7.260 -1.151 1.00 94.00 242 ILE A CA 1
ATOM 1940 C C . ILE A 1 242 ? -3.907 7.223 0.050 1.00 94.00 242 ILE A C 1
ATOM 1942 O O . ILE A 1 242 ? -3.704 6.470 1.007 1.00 94.00 242 ILE A O 1
ATOM 1946 N N . LYS A 1 243 ? -4.976 8.003 -0.050 1.00 91.50 243 LYS A N 1
ATOM 1947 C CA . LYS A 1 243 ? -6.111 7.992 0.859 1.00 91.50 243 LYS A CA 1
ATOM 1948 C C . LYS A 1 243 ? -7.399 8.035 0.042 1.00 91.50 243 LYS A C 1
ATOM 1950 O O . LYS A 1 243 ? -7.501 8.745 -0.952 1.00 91.50 243 LYS A O 1
ATOM 1955 N N . LEU A 1 244 ? -8.396 7.264 0.458 1.00 87.81 244 LEU A N 1
ATOM 1956 C CA . LEU A 1 244 ? -9.724 7.323 -0.152 1.00 87.81 244 LEU A CA 1
ATOM 1957 C C . LEU A 1 244 ? -10.586 8.404 0.490 1.00 87.81 244 LEU A C 1
ATOM 1959 O O . LEU A 1 244 ? -10.466 8.662 1.692 1.00 87.81 244 LEU A O 1
ATOM 1963 N N . ALA A 1 245 ? -11.517 8.953 -0.295 1.00 81.75 245 ALA A N 1
ATOM 1964 C CA . ALA A 1 245 ? -12.512 9.899 0.190 1.00 81.75 245 ALA A CA 1
ATOM 1965 C C . ALA A 1 245 ? -13.262 9.365 1.421 1.00 81.75 245 ALA A C 1
ATOM 1967 O O . ALA A 1 245 ? -13.616 8.179 1.513 1.00 81.75 245 ALA A O 1
ATOM 1968 N N . ASP A 1 246 ? -13.516 10.264 2.373 1.00 81.06 246 ASP A N 1
ATOM 1969 C CA . ASP A 1 246 ? -14.077 9.871 3.654 1.00 81.06 246 ASP A CA 1
ATOM 1970 C C . ASP A 1 246 ? -15.483 9.255 3.497 1.00 81.06 246 ASP A C 1
ATOM 1972 O O . ASP A 1 246 ? -16.315 9.739 2.729 1.00 81.06 246 ASP A O 1
ATOM 1976 N N . LYS A 1 247 ? -15.785 8.217 4.294 1.00 80.25 247 LYS A N 1
ATOM 1977 C CA . LYS A 1 247 ? -17.096 7.520 4.348 1.00 80.25 247 LYS A CA 1
ATOM 1978 C C . LYS A 1 247 ? -17.489 6.732 3.091 1.00 80.25 247 LYS A C 1
ATOM 1980 O O . LYS A 1 247 ? -18.660 6.387 2.940 1.00 80.25 247 LYS A O 1
ATOM 1985 N N . THR A 1 248 ? -16.540 6.395 2.226 1.00 79.00 248 THR A N 1
ATOM 1986 C CA . THR A 1 248 ? -16.797 5.523 1.068 1.00 79.00 248 THR A CA 1
ATOM 1987 C C . THR A 1 248 ? -16.888 4.037 1.441 1.00 79.00 248 THR A C 1
ATOM 1989 O O . THR A 1 248 ? -17.452 3.253 0.686 1.00 79.00 248 THR A O 1
ATOM 1992 N N . GLY A 1 249 ? -16.441 3.628 2.633 1.00 84.81 249 GLY A N 1
ATOM 1993 C CA . GLY A 1 249 ? -16.535 2.235 3.086 1.00 84.81 249 GLY A CA 1
ATOM 1994 C C . GLY A 1 249 ? -15.433 1.349 2.502 1.00 84.81 249 GLY A C 1
ATOM 1995 O O . GLY A 1 249 ? -14.293 1.798 2.397 1.00 84.81 249 GLY A O 1
ATOM 1996 N N . LEU A 1 250 ? -15.759 0.090 2.194 1.00 88.00 250 LEU A N 1
ATOM 1997 C CA . LEU A 1 250 ? -14.872 -0.828 1.470 1.00 88.00 250 LEU A CA 1
ATOM 1998 C C . LEU A 1 250 ? -14.926 -0.489 -0.020 1.00 88.00 250 LEU A C 1
ATOM 2000 O O . LEU A 1 250 ? -16.017 -0.357 -0.574 1.00 88.00 250 LEU A O 1
ATOM 2004 N N . GLN A 1 251 ? -13.766 -0.328 -0.639 1.00 89.25 251 GLN A N 1
ATOM 2005 C CA . GLN A 1 251 ? -13.626 0.091 -2.026 1.00 89.25 251 GLN A CA 1
ATOM 2006 C C . GLN A 1 251 ? -12.628 -0.792 -2.754 1.00 89.25 251 GLN A C 1
ATOM 2008 O O . GLN A 1 251 ? -11.711 -1.351 -2.150 1.00 89.25 251 GLN A O 1
ATOM 2013 N N . THR A 1 252 ? -12.814 -0.885 -4.063 1.00 91.25 252 THR A N 1
ATOM 2014 C CA . THR A 1 252 ? -11.943 -1.650 -4.941 1.00 91.25 252 THR A CA 1
ATOM 2015 C C . THR A 1 252 ? -11.003 -0.710 -5.679 1.00 91.25 252 THR A C 1
ATOM 2017 O O . THR A 1 252 ? -11.450 0.239 -6.329 1.00 91.25 252 THR A O 1
ATOM 2020 N N . VAL A 1 253 ? -9.706 -0.988 -5.584 1.00 92.38 253 VAL A N 1
ATOM 2021 C CA . VAL A 1 253 ? -8.661 -0.270 -6.314 1.00 92.38 253 VAL A CA 1
ATOM 2022 C C . VAL A 1 253 ? -7.809 -1.228 -7.129 1.00 92.38 253 VAL A C 1
ATOM 2024 O O . VAL A 1 253 ? -7.643 -2.397 -6.786 1.00 92.38 253 VAL A O 1
ATOM 2027 N N . PHE A 1 254 ? -7.254 -0.704 -8.205 1.00 93.44 254 PHE A N 1
ATOM 2028 C CA . PHE A 1 254 ? -6.318 -1.368 -9.093 1.00 93.44 254 PHE A CA 1
ATOM 2029 C C . PHE A 1 254 ? -4.988 -0.637 -9.008 1.00 93.44 254 PHE A C 1
ATOM 2031 O O . PHE A 1 254 ? -4.946 0.585 -8.834 1.00 93.44 254 PHE A O 1
ATOM 2038 N N . VAL A 1 255 ? -3.899 -1.389 -9.103 1.00 95.69 255 VAL A N 1
ATOM 2039 C CA . VAL A 1 255 ? -2.554 -0.846 -8.963 1.00 95.69 255 VAL A CA 1
ATOM 2040 C C . VAL A 1 255 ? -1.631 -1.429 -10.014 1.00 95.69 255 VAL A C 1
ATOM 2042 O O . VAL A 1 255 ? -1.741 -2.593 -10.390 1.00 95.69 255 VAL A O 1
ATOM 2045 N N . GLY A 1 256 ? -0.698 -0.610 -10.475 1.00 94.06 256 GLY A N 1
ATOM 2046 C CA . GLY A 1 256 ? 0.317 -1.026 -11.421 1.00 94.06 256 GLY A CA 1
ATOM 2047 C C . GLY A 1 256 ? 1.476 -0.049 -11.484 1.00 94.06 256 GLY A C 1
ATOM 2048 O O . GLY A 1 256 ? 1.507 0.945 -10.757 1.00 94.06 256 GLY A O 1
ATOM 2049 N N . ILE A 1 257 ? 2.414 -0.327 -12.379 1.00 93.44 257 ILE A N 1
ATOM 2050 C CA . ILE A 1 257 ? 3.555 0.537 -12.673 1.00 93.44 257 ILE A CA 1
ATOM 2051 C C . ILE A 1 257 ? 3.325 1.179 -14.039 1.00 93.44 257 ILE A C 1
ATOM 2053 O O . ILE A 1 257 ? 3.097 0.481 -15.028 1.00 93.44 257 ILE A O 1
ATOM 2057 N N . SER A 1 258 ? 3.367 2.509 -14.074 1.00 90.25 258 SER A N 1
ATOM 2058 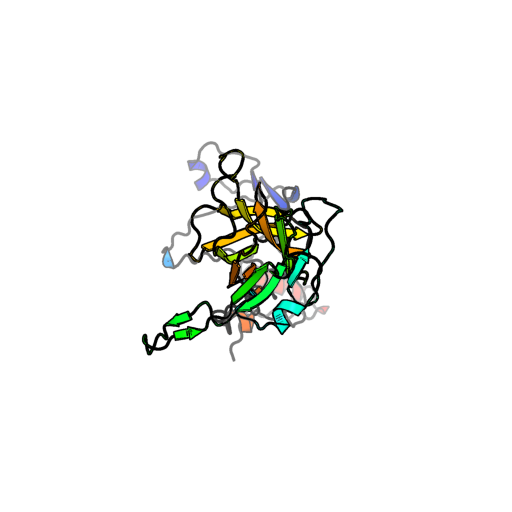C CA . SER A 1 258 ? 3.279 3.310 -15.293 1.00 90.25 258 SER A CA 1
ATOM 2059 C C . SER A 1 258 ? 4.669 3.774 -15.711 1.00 90.25 258 SER A C 1
ATOM 2061 O O . SER A 1 258 ? 5.441 4.270 -14.886 1.00 90.25 258 SER A O 1
ATOM 2063 N N . LEU A 1 259 ? 4.971 3.610 -16.996 1.00 88.06 259 LEU A N 1
ATOM 2064 C CA . LEU A 1 259 ? 6.138 4.148 -17.680 1.00 88.06 259 LEU A CA 1
ATOM 2065 C C . LEU A 1 259 ? 5.649 5.193 -18.675 1.00 88.06 259 LEU A C 1
ATOM 2067 O O . LEU A 1 259 ? 4.801 4.888 -19.511 1.00 88.06 259 LEU A O 1
ATOM 2071 N N . GLU A 1 260 ? 6.206 6.395 -18.624 1.00 86.25 260 GLU A N 1
ATOM 2072 C CA . GLU A 1 260 ? 5.875 7.473 -19.553 1.00 86.25 260 GLU A CA 1
ATOM 2073 C C . GLU A 1 260 ? 7.145 8.193 -19.997 1.00 86.25 260 GLU A C 1
ATOM 2075 O O . GLU A 1 260 ? 8.041 8.455 -19.197 1.00 86.25 260 GLU A O 1
ATOM 2080 N N . SER A 1 261 ? 7.231 8.521 -21.279 1.00 84.25 261 SER A N 1
ATOM 2081 C CA . SER A 1 261 ? 8.312 9.307 -21.857 1.00 84.25 261 SER A CA 1
ATOM 2082 C C . SER A 1 261 ? 7.770 10.250 -22.927 1.00 84.25 261 SER A C 1
ATOM 2084 O O . SER A 1 261 ? 6.720 10.012 -23.523 1.00 84.25 261 SER A O 1
ATOM 2086 N N . THR A 1 262 ? 8.471 11.353 -23.180 1.00 81.88 262 THR A N 1
ATOM 2087 C CA . THR A 1 262 ? 8.120 12.279 -24.266 1.00 81.88 262 THR A CA 1
ATOM 2088 C C . THR A 1 262 ? 8.459 11.723 -25.645 1.00 81.88 262 THR A C 1
ATOM 2090 O O . THR A 1 262 ? 7.830 12.117 -26.625 1.00 81.88 262 THR A O 1
ATOM 2093 N N . ILE A 1 263 ? 9.410 10.791 -25.724 1.00 77.12 263 ILE A N 1
ATOM 2094 C CA . ILE A 1 263 ? 9.785 10.102 -26.959 1.00 77.12 263 ILE A CA 1
ATOM 2095 C C . ILE A 1 263 ? 9.588 8.584 -26.814 1.00 77.12 263 ILE A C 1
ATOM 2097 O O . ILE A 1 263 ? 9.377 8.100 -25.699 1.00 77.12 263 ILE A O 1
ATOM 2101 N N . PRO A 1 264 ? 9.631 7.812 -27.910 1.00 77.88 264 PRO A N 1
ATOM 2102 C CA . PRO A 1 264 ? 9.539 6.362 -27.822 1.00 77.88 264 PRO A CA 1
ATOM 2103 C C . PRO A 1 264 ? 10.655 5.741 -26.975 1.00 77.88 264 PRO A C 1
ATOM 2105 O O . PRO A 1 264 ? 11.791 6.211 -26.986 1.00 77.88 264 PRO A O 1
ATOM 2108 N N . LEU A 1 265 ? 10.332 4.658 -26.264 1.00 77.00 265 LEU A N 1
ATOM 2109 C CA . LEU A 1 265 ? 11.317 3.910 -25.477 1.00 77.00 265 LEU A CA 1
ATOM 2110 C C . LEU A 1 265 ? 12.301 3.144 -26.380 1.00 77.00 265 LEU A C 1
ATOM 2112 O O . LEU A 1 265 ? 11.938 2.717 -27.482 1.00 77.00 265 LEU A O 1
ATOM 2116 N N . ILE A 1 266 ? 13.519 2.919 -25.876 1.00 75.56 266 ILE A N 1
ATOM 2117 C CA . ILE A 1 266 ? 14.615 2.233 -26.587 1.00 75.56 266 ILE A CA 1
ATOM 2118 C C . ILE A 1 266 ? 14.183 0.825 -27.049 1.00 75.56 266 ILE A C 1
ATOM 2120 O O . ILE A 1 266 ? 13.421 0.144 -26.376 1.00 75.56 266 ILE A O 1
ATOM 2124 N N . GLU A 1 267 ? 14.627 0.357 -28.218 1.00 68.62 267 GLU A N 1
ATOM 2125 C CA . GLU A 1 267 ? 14.105 -0.895 -28.803 1.00 68.62 267 GLU A CA 1
ATOM 2126 C C . GLU A 1 267 ? 14.458 -2.177 -28.031 1.00 68.62 267 GLU A C 1
ATOM 2128 O O . GLU A 1 267 ? 13.630 -3.081 -27.993 1.00 68.62 267 GLU A O 1
ATOM 2133 N N . ASP A 1 268 ? 15.606 -2.224 -27.353 1.00 73.88 268 ASP A N 1
ATOM 2134 C CA . ASP A 1 268 ? 16.070 -3.388 -26.578 1.00 73.88 268 ASP A CA 1
ATOM 2135 C C . ASP A 1 268 ? 16.108 -3.086 -25.069 1.00 73.88 268 ASP A C 1
ATOM 2137 O O . ASP A 1 268 ? 17.043 -3.473 -24.359 1.00 73.88 268 ASP A O 1
ATOM 2141 N N . PHE A 1 269 ? 15.135 -2.315 -24.568 1.00 79.19 269 PHE A N 1
ATOM 2142 C CA . PHE A 1 269 ? 15.138 -1.959 -23.154 1.00 79.19 269 PHE A CA 1
ATOM 2143 C C . PHE A 1 269 ? 14.880 -3.172 -22.262 1.00 79.19 269 PHE A C 1
ATOM 2145 O O . PHE A 1 269 ? 14.049 -4.032 -22.558 1.00 79.19 269 PHE A O 1
ATOM 2152 N N . LYS A 1 270 ? 15.540 -3.156 -21.102 1.00 85.38 270 LYS A N 1
ATOM 2153 C CA . LYS A 1 270 ? 15.232 -4.034 -19.979 1.00 85.38 270 LYS A CA 1
ATOM 2154 C C . LYS A 1 270 ? 14.953 -3.220 -18.734 1.00 85.38 270 LYS A C 1
ATOM 2156 O O . LYS A 1 270 ? 15.545 -2.170 -18.484 1.00 85.38 270 LYS A O 1
ATOM 2161 N N . PHE A 1 271 ? 14.042 -3.745 -17.947 1.00 89.75 271 PHE A N 1
ATOM 2162 C CA . PHE A 1 271 ? 13.497 -3.110 -16.767 1.00 89.75 271 PHE A CA 1
ATOM 2163 C C . PHE A 1 271 ? 13.204 -4.210 -15.765 1.00 89.75 271 PHE A C 1
ATOM 2165 O O . PHE A 1 271 ? 12.617 -5.223 -16.137 1.00 89.75 271 PHE A O 1
ATOM 2172 N N . TYR A 1 272 ? 13.609 -4.026 -14.513 1.00 93.00 272 TYR A N 1
ATOM 2173 C CA . TYR A 1 272 ? 13.334 -5.013 -13.477 1.00 93.00 272 TYR A CA 1
ATOM 2174 C C . TYR A 1 272 ? 12.516 -4.420 -12.339 1.00 93.00 272 TYR A C 1
ATOM 2176 O O . TYR A 1 272 ? 12.744 -3.279 -11.934 1.00 93.00 272 TYR A O 1
ATOM 2184 N N . VAL A 1 273 ? 11.584 -5.216 -11.821 1.00 94.56 273 VAL A N 1
ATOM 2185 C CA . VAL A 1 273 ? 10.749 -4.910 -10.658 1.00 94.56 273 VAL A CA 1
ATOM 2186 C C . VAL A 1 273 ? 10.985 -5.962 -9.586 1.00 94.56 273 VAL A C 1
ATOM 2188 O O . VAL A 1 273 ? 11.013 -7.160 -9.873 1.00 94.56 273 VAL A O 1
ATOM 2191 N N . ASP A 1 274 ? 11.113 -5.504 -8.350 1.00 94.81 274 ASP A N 1
ATOM 2192 C CA . ASP A 1 274 ? 11.198 -6.340 -7.160 1.00 94.81 274 ASP A CA 1
ATOM 2193 C C . ASP A 1 274 ? 10.460 -5.681 -5.981 1.00 94.81 274 ASP A C 1
ATOM 2195 O O . ASP A 1 274 ? 10.143 -4.489 -6.033 1.00 94.81 274 ASP A O 1
ATOM 2199 N N . ASP A 1 275 ? 10.169 -6.445 -4.926 1.00 95.19 275 ASP A N 1
ATOM 2200 C CA . ASP A 1 275 ? 9.484 -5.981 -3.708 1.00 95.19 275 ASP A CA 1
ATOM 2201 C C . ASP A 1 275 ? 8.252 -5.095 -3.993 1.00 95.19 275 ASP A C 1
ATOM 2203 O O . ASP A 1 275 ? 8.079 -4.015 -3.412 1.00 95.19 275 ASP A O 1
ATOM 2207 N N . PHE A 1 276 ? 7.390 -5.516 -4.926 1.00 97.00 276 PHE A N 1
ATOM 2208 C CA . PHE A 1 276 ? 6.154 -4.793 -5.202 1.00 97.00 276 PHE A CA 1
ATOM 2209 C C . PHE A 1 276 ? 5.112 -5.178 -4.157 1.00 97.00 276 PHE A C 1
ATOM 2211 O O . PHE A 1 276 ? 4.625 -6.307 -4.113 1.00 97.00 276 PHE A O 1
ATOM 2218 N N . MET A 1 277 ? 4.767 -4.237 -3.291 1.00 96.62 277 MET A N 1
ATOM 2219 C CA . MET A 1 277 ? 3.956 -4.489 -2.107 1.00 96.62 277 MET A CA 1
ATOM 2220 C C . MET A 1 277 ? 3.142 -3.257 -1.723 1.00 96.62 277 MET A C 1
ATOM 2222 O O . MET A 1 277 ? 3.435 -2.133 -2.135 1.00 96.62 277 MET A O 1
ATOM 2226 N N . TYR A 1 278 ? 2.121 -3.459 -0.896 1.00 95.75 278 TYR A N 1
ATOM 2227 C CA . TYR A 1 278 ? 1.400 -2.361 -0.266 1.00 95.75 278 TYR A CA 1
ATOM 2228 C C . TYR A 1 278 ? 1.227 -2.588 1.229 1.00 95.75 278 TYR A C 1
ATOM 2230 O O . TYR A 1 278 ? 1.103 -3.714 1.709 1.00 95.75 278 TYR A O 1
ATOM 2238 N N . ARG A 1 279 ? 1.221 -1.492 1.983 1.00 94.31 279 ARG A N 1
ATOM 2239 C CA . ARG A 1 279 ? 1.026 -1.480 3.429 1.00 94.31 279 ARG A CA 1
ATOM 2240 C C . ARG A 1 279 ? -0.248 -0.719 3.762 1.00 94.31 279 ARG A C 1
ATOM 2242 O O . ARG A 1 279 ? -0.374 0.455 3.419 1.00 94.31 279 ARG A O 1
ATOM 2249 N N . GLY A 1 280 ? -1.166 -1.386 4.453 1.00 89.06 280 GLY A N 1
ATOM 2250 C CA . GLY A 1 280 ? -2.439 -0.829 4.904 1.00 89.06 280 GLY A CA 1
ATOM 2251 C C . GLY A 1 280 ? -2.618 -1.005 6.406 1.00 89.06 280 GLY A C 1
ATOM 2252 O O . GLY A 1 280 ? -2.131 -1.970 6.990 1.00 89.06 280 GLY A O 1
ATOM 2253 N N . SER A 1 281 ? -3.316 -0.072 7.053 1.00 81.44 281 SER A N 1
ATOM 2254 C CA . SER A 1 281 ? -3.682 -0.179 8.474 1.00 81.44 281 SER A CA 1
ATOM 2255 C C . SER A 1 281 ? -4.995 -0.939 8.672 1.00 81.44 281 SER A C 1
ATOM 2257 O O . SER A 1 281 ? -5.853 -0.484 9.415 1.00 81.44 281 SER A O 1
ATOM 2259 N N . ASP A 1 282 ? -5.229 -2.033 7.947 1.00 78.50 282 ASP A N 1
ATOM 2260 C CA . ASP A 1 282 ? -6.541 -2.680 7.786 1.00 78.50 282 ASP A CA 1
ATOM 2261 C C . ASP A 1 282 ? -6.801 -3.887 8.697 1.00 78.50 282 ASP A C 1
ATOM 2263 O O . ASP A 1 282 ? -7.944 -4.337 8.799 1.00 78.50 282 ASP A O 1
ATOM 2267 N N . ILE A 1 283 ? -5.794 -4.360 9.432 1.00 78.81 283 ILE A N 1
ATOM 2268 C CA . ILE A 1 283 ? -5.944 -5.507 10.327 1.00 78.81 283 ILE A CA 1
ATOM 2269 C C . ILE A 1 283 ? -6.221 -5.096 11.767 1.00 78.81 283 ILE A C 1
ATOM 2271 O O . ILE A 1 283 ? -5.734 -4.080 12.261 1.00 78.81 283 ILE A O 1
ATOM 2275 N N . LEU A 1 284 ? -7.001 -5.929 12.454 1.00 76.31 284 LEU A N 1
ATOM 2276 C CA . LEU A 1 284 ? -7.162 -5.875 13.900 1.00 76.31 284 LEU A CA 1
ATOM 2277 C C . LEU A 1 284 ? -6.174 -6.856 14.530 1.00 76.31 284 LEU A C 1
ATOM 2279 O O . LEU A 1 284 ? -6.237 -8.053 14.256 1.00 76.31 284 LEU A O 1
ATOM 2283 N N . ILE A 1 285 ? -5.293 -6.353 15.391 1.00 74.56 285 ILE A N 1
ATOM 2284 C CA . ILE A 1 285 ? -4.375 -7.164 16.194 1.00 74.56 285 ILE A CA 1
ATOM 2285 C C . ILE A 1 285 ? -4.753 -7.035 17.664 1.00 74.56 285 ILE A C 1
ATOM 2287 O O . ILE A 1 285 ? -5.068 -5.945 18.144 1.00 74.56 285 ILE A O 1
ATOM 2291 N N . GLN A 1 286 ? -4.740 -8.163 18.372 1.00 72.94 286 GLN A N 1
ATOM 2292 C CA . GLN A 1 286 ? -4.878 -8.191 19.818 1.00 72.94 286 GLN A CA 1
ATOM 2293 C C . GLN A 1 286 ? -3.505 -8.025 20.472 1.00 72.94 286 GLN A C 1
ATOM 2295 O O . GLN A 1 286 ? -2.552 -8.712 20.117 1.00 72.94 286 GLN A O 1
ATOM 2300 N N . ASP A 1 287 ? -3.417 -7.119 21.442 1.00 71.69 287 ASP A N 1
ATOM 2301 C CA . ASP A 1 287 ? -2.190 -6.894 22.204 1.00 71.69 287 ASP A CA 1
ATOM 2302 C C . ASP A 1 287 ? -1.946 -8.054 23.195 1.00 71.69 287 ASP A C 1
ATOM 2304 O O . ASP A 1 287 ? -2.711 -8.187 24.161 1.00 71.69 287 ASP A O 1
ATOM 2308 N N . PRO A 1 288 ? -0.884 -8.868 23.017 1.00 74.44 288 PRO A N 1
ATOM 2309 C CA . PRO A 1 288 ? -0.624 -10.027 23.871 1.00 74.44 288 PRO A CA 1
ATOM 2310 C C . PRO A 1 288 ? -0.272 -9.626 25.310 1.00 74.44 288 PRO A C 1
ATOM 2312 O O . PRO A 1 288 ? -0.473 -10.397 26.245 1.00 74.44 288 PRO A O 1
ATOM 2315 N N . THR A 1 289 ? 0.209 -8.398 25.533 1.00 70.69 289 THR A N 1
ATOM 2316 C CA . THR A 1 289 ? 0.526 -7.903 26.884 1.00 70.69 289 THR A CA 1
ATOM 2317 C C . THR A 1 289 ? -0.725 -7.614 27.717 1.00 70.69 289 THR A C 1
ATOM 2319 O O . THR A 1 289 ? -0.635 -7.430 28.933 1.00 70.69 289 THR A O 1
ATOM 2322 N N . LYS A 1 290 ? -1.897 -7.578 27.072 1.00 67.69 290 LYS A N 1
ATOM 2323 C CA . LYS A 1 290 ? -3.197 -7.309 27.694 1.00 67.69 290 LYS A CA 1
ATOM 2324 C C . LYS A 1 290 ? -4.048 -8.565 27.874 1.00 67.69 290 LYS A C 1
ATOM 2326 O O . LYS A 1 290 ? -5.211 -8.451 28.252 1.00 67.69 290 LYS A O 1
ATOM 2331 N N . GLU A 1 291 ? -3.488 -9.749 27.648 1.00 68.25 291 GLU A N 1
ATOM 2332 C CA . GLU A 1 291 ? -4.168 -11.008 27.939 1.00 68.25 291 GLU A CA 1
ATOM 2333 C C . GLU A 1 291 ? -4.202 -11.300 29.449 1.00 68.25 291 GLU A C 1
ATOM 2335 O O . GLU A 1 291 ? -3.249 -11.029 30.183 1.00 68.25 291 GLU A O 1
ATOM 2340 N N . ASN A 1 292 ? -5.295 -11.905 29.924 1.00 70.25 292 ASN A N 1
ATOM 2341 C CA . ASN A 1 292 ? -5.467 -12.388 31.299 1.00 70.25 292 ASN A CA 1
ATOM 2342 C C . ASN A 1 292 ? -5.396 -11.292 32.374 1.00 70.25 292 ASN A C 1
ATOM 2344 O O . ASN A 1 292 ? -4.991 -11.539 33.520 1.00 70.25 292 ASN A O 1
ATOM 2348 N N . LEU A 1 293 ? -5.817 -10.069 32.048 1.00 70.88 293 LEU A N 1
ATOM 2349 C CA . LEU A 1 293 ? -5.860 -8.994 33.034 1.00 70.88 293 LEU A CA 1
ATOM 2350 C C . LEU A 1 293 ? -6.818 -9.370 34.174 1.00 70.88 293 LEU A C 1
ATOM 2352 O O . LEU A 1 293 ? -7.912 -9.887 33.963 1.00 70.88 293 LEU A O 1
ATOM 2356 N N . THR A 1 294 ? -6.467 -9.043 35.423 1.00 66.31 294 THR A N 1
ATOM 2357 C CA . THR A 1 294 ? -7.366 -9.316 36.568 1.00 66.31 294 THR A CA 1
ATOM 2358 C C . THR A 1 294 ? -8.728 -8.625 36.402 1.00 66.31 294 THR A C 1
ATOM 2360 O O . THR A 1 294 ? -9.743 -9.130 36.877 1.00 66.31 294 THR A O 1
ATOM 2363 N N . MET A 1 295 ? -8.777 -7.481 35.712 1.00 64.81 295 MET A N 1
ATOM 2364 C CA . MET A 1 295 ? -10.044 -6.827 35.373 1.00 64.81 295 MET A CA 1
ATOM 2365 C C . MET A 1 295 ? -10.814 -7.569 34.275 1.00 64.81 295 MET A C 1
ATOM 2367 O O . MET A 1 295 ? -12.037 -7.570 34.299 1.00 64.81 295 MET A O 1
ATOM 2371 N N . GLU A 1 296 ? -10.137 -8.244 33.350 1.00 65.00 296 GLU A N 1
ATOM 2372 C CA . GLU A 1 296 ? -10.780 -9.026 32.297 1.00 65.00 296 GLU A CA 1
ATOM 2373 C C . GLU A 1 296 ? -11.619 -10.162 32.894 1.00 65.00 296 GLU A C 1
ATOM 2375 O O . GLU A 1 296 ? -12.813 -10.247 32.625 1.00 65.00 296 GLU A O 1
ATOM 2380 N N . SER A 1 297 ? -11.064 -10.979 33.792 1.00 64.31 297 SER A N 1
ATOM 2381 C CA . SER A 1 297 ? -11.811 -12.103 34.385 1.00 64.31 297 SER A CA 1
ATOM 2382 C C . SER A 1 297 ? -13.049 -11.680 35.186 1.00 64.31 297 SER A C 1
ATOM 2384 O O . SER A 1 297 ? -13.985 -12.463 35.325 1.00 64.31 297 SER A O 1
ATOM 2386 N N . ASN A 1 298 ? -13.083 -10.438 35.677 1.00 64.88 298 ASN A N 1
ATOM 2387 C CA . ASN A 1 298 ? -14.172 -9.922 36.510 1.00 64.88 298 ASN A CA 1
ATOM 2388 C C . ASN A 1 298 ? -15.164 -9.022 35.755 1.00 64.88 298 ASN A C 1
ATOM 2390 O O . ASN A 1 298 ? -16.300 -8.876 36.198 1.00 64.88 298 ASN A O 1
ATOM 2394 N N . PHE A 1 299 ? -14.760 -8.419 34.632 1.00 63.84 299 PHE A N 1
ATOM 2395 C CA . PHE A 1 299 ? -15.547 -7.400 33.922 1.00 63.84 299 PHE A CA 1
ATOM 2396 C C . PHE A 1 299 ? -15.672 -7.643 32.406 1.00 63.84 299 PHE A C 1
ATOM 2398 O O . PHE A 1 299 ? -16.245 -6.811 31.708 1.00 63.84 299 PHE A O 1
ATOM 2405 N N . SER A 1 300 ? -15.155 -8.757 31.874 1.00 60.50 300 SER A N 1
ATOM 2406 C CA . SER A 1 300 ? -15.222 -9.077 30.434 1.00 60.50 300 SER A CA 1
ATOM 2407 C C . SER A 1 300 ? -16.569 -9.595 29.946 1.00 60.50 300 SER A C 1
ATOM 2409 O O . SER A 1 300 ? -16.818 -9.596 28.743 1.00 60.50 300 SER A O 1
ATOM 2411 N N . ASN A 1 301 ? -17.432 -10.053 30.849 1.00 58.59 301 ASN A N 1
ATOM 2412 C CA . ASN A 1 301 ? -18.725 -10.616 30.487 1.00 58.59 301 ASN A CA 1
ATOM 2413 C C . ASN A 1 301 ? -19.846 -9.626 30.800 1.00 58.59 301 ASN A C 1
ATOM 2415 O O . ASN A 1 301 ? -19.753 -8.820 31.729 1.00 58.59 301 ASN A O 1
ATOM 2419 N N . SER A 1 302 ? -20.938 -9.710 30.039 1.00 62.78 302 SER A N 1
ATOM 2420 C CA . SER A 1 302 ? -22.189 -9.052 30.413 1.00 62.78 302 SER A CA 1
ATOM 2421 C C . SER A 1 302 ? -22.584 -9.476 31.826 1.00 62.78 302 SER A C 1
ATOM 2423 O O . SER A 1 302 ? -22.331 -10.609 32.227 1.00 62.78 302 SER A O 1
ATOM 2425 N N . PHE A 1 303 ? -23.208 -8.580 32.589 1.00 61.78 303 PHE A N 1
ATOM 2426 C CA . PHE A 1 303 ? -23.744 -8.941 33.896 1.00 61.78 303 PHE A CA 1
ATOM 2427 C C . PHE A 1 303 ? -24.756 -10.087 33.737 1.00 61.78 303 PHE A C 1
ATOM 2429 O O . PHE A 1 303 ? -25.837 -9.893 33.181 1.00 61.78 303 PHE A O 1
ATOM 2436 N N . ILE A 1 304 ? -24.393 -11.284 34.205 1.00 55.09 304 ILE A N 1
ATOM 2437 C CA . ILE A 1 304 ? -25.269 -12.457 34.217 1.00 55.09 304 ILE A CA 1
ATOM 2438 C C . ILE A 1 304 ? -25.929 -12.513 35.593 1.00 55.09 304 ILE A C 1
ATOM 2440 O O . ILE A 1 304 ? -25.403 -13.091 36.541 1.00 55.09 304 ILE A O 1
ATOM 2444 N N . GLY A 1 305 ? -27.079 -11.858 35.712 1.00 63.72 305 GLY A N 1
ATOM 2445 C CA . GLY A 1 305 ? -27.867 -11.826 36.936 1.00 63.72 305 GLY A CA 1
ATOM 2446 C C . GLY A 1 305 ? -29.193 -11.105 36.727 1.00 63.72 305 GLY A C 1
ATOM 2447 O O . GLY A 1 305 ? -29.367 -10.343 35.778 1.00 63.72 305 GLY A O 1
ATOM 2448 N N . GLY A 1 306 ? -30.150 -11.340 37.621 1.00 52.06 306 GLY A N 1
ATOM 2449 C CA . GLY A 1 306 ? -31.395 -10.579 37.634 1.00 52.06 306 GLY A CA 1
ATOM 2450 C C . GLY A 1 306 ? -31.170 -9.212 38.270 1.00 52.06 306 GLY A C 1
ATOM 2451 O O . GLY A 1 306 ? -30.880 -9.127 39.463 1.00 52.06 306 GLY A O 1
ATOM 2452 N N . ILE A 1 307 ? -31.327 -8.130 37.507 1.00 61.22 307 ILE A N 1
ATOM 2453 C CA . ILE A 1 307 ? -31.436 -6.791 38.095 1.00 61.22 307 ILE A CA 1
ATOM 2454 C C . ILE A 1 307 ? -32.853 -6.662 38.650 1.00 61.22 307 ILE A C 1
ATOM 2456 O O . ILE A 1 307 ? -33.802 -6.459 37.900 1.00 61.22 307 ILE A O 1
ATOM 2460 N N . GLN A 1 308 ? -33.003 -6.782 39.970 1.00 59.00 308 GLN A N 1
ATOM 2461 C CA . GLN A 1 308 ? -34.312 -6.628 40.611 1.00 59.00 308 GLN A CA 1
ATOM 2462 C C . GLN A 1 308 ? -34.830 -5.186 40.489 1.00 59.00 308 GLN A C 1
ATOM 2464 O O . GLN A 1 308 ? -36.021 -4.970 40.274 1.00 59.00 308 GLN A O 1
ATOM 2469 N N . LYS A 1 309 ? -33.941 -4.189 40.635 1.00 64.00 309 LYS A N 1
ATOM 2470 C CA . LYS A 1 309 ? -34.276 -2.764 40.504 1.00 64.00 309 LYS A CA 1
ATOM 2471 C C . LYS A 1 309 ? -33.023 -1.911 40.282 1.00 64.00 309 LYS A C 1
ATOM 2473 O O . LYS A 1 309 ? -32.070 -2.017 41.047 1.00 64.00 309 LYS A O 1
ATOM 2478 N N . LEU A 1 310 ? -33.052 -1.031 39.280 1.00 73.19 310 LEU A N 1
ATOM 2479 C CA . LEU A 1 310 ? -32.029 -0.008 39.037 1.00 73.19 310 LEU A CA 1
ATOM 2480 C C . LEU A 1 310 ? -32.573 1.364 39.449 1.00 73.19 310 LEU A C 1
ATOM 2482 O O . LEU A 1 310 ? -33.724 1.687 39.159 1.00 73.19 310 LEU A O 1
ATOM 2486 N N . ARG A 1 311 ? -31.749 2.176 40.115 1.00 64.94 311 ARG A N 1
ATOM 2487 C CA . ARG A 1 311 ? -32.077 3.565 40.441 1.00 64.94 311 ARG A CA 1
ATOM 2488 C C . ARG A 1 311 ? -30.933 4.488 40.080 1.00 64.94 311 ARG A C 1
ATOM 2490 O O . ARG A 1 311 ? -29.772 4.164 40.311 1.00 64.94 311 ARG A O 1
ATOM 2497 N N . ILE A 1 312 ? -31.304 5.648 39.566 1.00 73.19 312 ILE A N 1
ATOM 2498 C CA . ILE A 1 312 ? -30.395 6.734 39.240 1.00 73.19 312 ILE A CA 1
ATOM 2499 C C . ILE A 1 312 ? -30.835 7.918 40.090 1.00 73.19 312 ILE A C 1
ATOM 2501 O O . ILE A 1 312 ? -32.025 8.225 40.152 1.00 73.19 312 ILE A O 1
ATOM 2505 N N . TYR A 1 313 ? -29.878 8.530 40.771 1.00 67.62 313 TYR A N 1
ATOM 2506 C CA . TYR A 1 313 ? -30.095 9.674 41.642 1.00 67.62 313 TYR A CA 1
ATOM 2507 C C . TYR A 1 313 ? -29.303 10.860 41.103 1.00 67.62 313 TYR A C 1
ATOM 2509 O O . TYR A 1 313 ? -28.227 10.690 40.532 1.00 67.62 313 TYR A O 1
ATOM 2517 N N . ASP A 1 314 ? -29.848 12.054 41.277 1.00 73.00 314 ASP A N 1
ATOM 2518 C CA . ASP A 1 314 ? -29.272 13.337 40.875 1.00 73.00 314 ASP A CA 1
ATOM 2519 C C . ASP A 1 314 ? -28.248 13.883 41.886 1.00 73.00 314 ASP A C 1
ATOM 2521 O O . ASP A 1 314 ? -27.554 14.858 41.606 1.00 73.00 314 ASP A O 1
ATOM 2525 N N . TYR A 1 315 ? -28.093 13.226 43.038 1.00 72.38 315 TYR A N 1
ATOM 2526 C CA . TYR A 1 315 ? -27.085 13.536 44.048 1.00 72.38 315 TYR A CA 1
ATOM 2527 C C . TYR A 1 315 ? -26.428 12.266 44.602 1.00 72.38 315 TYR A C 1
ATOM 2529 O O . TYR A 1 315 ? -27.001 11.175 44.603 1.00 72.38 315 TYR A O 1
ATOM 2537 N N . ALA A 1 316 ? -25.192 12.409 45.083 1.00 73.94 316 ALA A N 1
ATOM 2538 C CA . ALA A 1 316 ? -24.435 11.308 45.665 1.00 73.94 316 ALA A CA 1
ATOM 2539 C C . ALA A 1 316 ? -24.887 11.039 47.108 1.00 73.94 316 ALA A C 1
ATOM 2541 O O . ALA A 1 316 ? -24.775 11.908 47.974 1.00 73.94 316 ALA A O 1
ATOM 2542 N N . PHE A 1 317 ? -25.356 9.822 47.382 1.00 75.31 317 PHE A N 1
ATOM 2543 C CA . PHE A 1 317 ? -25.606 9.377 48.750 1.00 75.31 317 PHE A CA 1
ATOM 2544 C C . PHE A 1 317 ? -24.319 9.000 49.465 1.00 75.31 317 PHE A C 1
ATOM 2546 O O . PHE A 1 317 ? -23.420 8.391 48.884 1.00 75.31 317 PHE A O 1
ATOM 2553 N N . ASN A 1 318 ? -24.284 9.245 50.772 1.00 77.38 318 ASN A N 1
ATOM 2554 C CA . ASN A 1 318 ? -23.380 8.494 51.633 1.00 77.38 318 ASN A CA 1
ATOM 2555 C C . ASN A 1 318 ? -23.911 7.059 51.860 1.00 77.38 318 ASN A C 1
ATOM 2557 O O . ASN A 1 318 ? -25.085 6.758 51.626 1.00 77.38 318 ASN A O 1
ATOM 2561 N N . SER A 1 319 ? -23.040 6.154 52.322 1.00 74.88 319 SER A N 1
ATOM 2562 C CA . SER A 1 319 ? -23.397 4.739 52.520 1.00 74.88 319 SER A CA 1
ATOM 2563 C C . SER A 1 319 ? -24.601 4.543 53.450 1.00 74.88 319 SER A C 1
ATOM 2565 O O . SER A 1 319 ? -25.348 3.584 53.261 1.00 74.88 319 SER A O 1
ATOM 2567 N N . GLU A 1 320 ? -24.788 5.415 54.443 1.00 78.62 320 GLU A N 1
ATOM 2568 C CA . GLU A 1 320 ? -25.898 5.320 55.397 1.00 78.62 320 GLU A CA 1
ATOM 2569 C C . GLU A 1 320 ? -27.221 5.758 54.759 1.00 78.62 320 GLU A C 1
ATOM 2571 O O . GLU A 1 320 ? -28.237 5.096 54.934 1.00 78.62 320 GLU A O 1
ATOM 2576 N N . GLN A 1 321 ? -27.216 6.815 53.944 1.00 79.12 321 GLN A N 1
ATOM 2577 C CA . GLN A 1 321 ? -28.387 7.286 53.198 1.00 79.12 321 GLN A CA 1
ATOM 2578 C C . GLN A 1 321 ? -28.845 6.267 52.149 1.00 79.12 321 GLN A C 1
ATOM 2580 O O . GLN A 1 321 ? -30.042 6.009 52.022 1.00 79.12 321 GLN A O 1
ATOM 2585 N N . ALA A 1 322 ? -27.907 5.646 51.428 1.00 79.12 322 ALA A N 1
ATOM 2586 C CA . ALA A 1 322 ? -28.229 4.589 50.472 1.00 79.12 322 ALA A CA 1
ATOM 2587 C C . ALA A 1 322 ? -28.867 3.374 51.171 1.00 79.12 322 ALA A C 1
ATOM 2589 O O . ALA A 1 322 ? -29.895 2.864 50.719 1.00 79.12 322 ALA A O 1
ATOM 2590 N N . LEU A 1 323 ? -28.301 2.954 52.311 1.00 79.19 323 LEU A N 1
ATOM 2591 C CA . LEU A 1 323 ? -28.837 1.858 53.120 1.00 79.19 323 LEU A CA 1
ATOM 2592 C C . LEU A 1 323 ? -30.216 2.200 53.697 1.00 79.19 323 LEU A C 1
ATOM 2594 O O . LEU A 1 323 ? -31.130 1.382 53.628 1.00 79.19 323 LEU A O 1
ATOM 2598 N N . HIS A 1 324 ? -30.379 3.412 54.228 1.00 81.94 324 HIS A N 1
ATOM 2599 C CA . HIS A 1 324 ? -31.638 3.909 54.776 1.00 81.94 324 HIS A CA 1
ATOM 2600 C C . HIS A 1 324 ? -32.756 3.880 53.727 1.00 81.94 324 HIS A C 1
ATOM 2602 O O . HIS A 1 324 ? -33.844 3.370 53.995 1.00 81.94 324 HIS A O 1
ATOM 2608 N N . ASN A 1 325 ? -32.467 4.348 52.511 1.00 79.69 325 ASN A N 1
ATOM 2609 C CA . ASN A 1 325 ? -33.416 4.339 51.400 1.00 79.69 325 ASN A CA 1
ATOM 2610 C C . ASN A 1 325 ? -33.799 2.918 50.969 1.00 79.69 325 ASN A C 1
ATOM 2612 O O . ASN A 1 325 ? -34.980 2.641 50.748 1.00 79.69 325 ASN A O 1
ATOM 2616 N N . ALA A 1 326 ? -32.826 2.008 50.875 1.00 77.88 326 ALA A N 1
ATOM 2617 C CA . ALA A 1 326 ? -33.087 0.605 50.556 1.00 77.88 326 ALA A CA 1
ATOM 2618 C C . ALA A 1 326 ? -33.936 -0.075 51.648 1.00 77.88 326 ALA A C 1
ATOM 2620 O O . ALA A 1 326 ? -34.890 -0.793 51.347 1.00 77.88 326 ALA A O 1
ATOM 2621 N N . PHE A 1 327 ? -33.633 0.196 52.920 1.00 80.50 327 PHE A N 1
ATOM 2622 C CA . PHE A 1 327 ? -34.346 -0.364 54.066 1.00 80.50 327 PHE A CA 1
ATOM 2623 C C . PHE A 1 327 ? -35.809 0.085 54.130 1.00 80.50 327 PHE A C 1
ATOM 2625 O O . PHE A 1 327 ? -36.708 -0.748 54.278 1.00 80.50 327 PHE A O 1
ATOM 2632 N N . TRP A 1 328 ? -36.068 1.389 53.998 1.00 80.94 328 TRP A N 1
ATOM 2633 C CA . TRP A 1 328 ? -37.435 1.915 54.024 1.00 80.94 328 TRP A CA 1
ATOM 2634 C C . TRP A 1 328 ? -38.291 1.367 52.897 1.00 80.94 328 TRP A C 1
ATOM 2636 O O . TRP A 1 328 ? -39.463 1.060 53.101 1.00 80.94 328 TRP A O 1
ATOM 2646 N N . GLU A 1 329 ? -37.707 1.192 51.722 1.00 78.12 329 GLU A N 1
ATOM 2647 C CA . GLU A 1 329 ? -38.424 0.634 50.590 1.00 78.12 329 GLU A CA 1
ATOM 2648 C C . GLU A 1 329 ? -38.739 -0.854 50.768 1.00 78.12 329 GLU A C 1
ATOM 2650 O O . GLU A 1 329 ? -39.860 -1.268 50.467 1.00 78.12 329 GLU A O 1
ATOM 2655 N N . SER A 1 330 ? -37.792 -1.641 51.287 1.00 79.88 330 SER A N 1
ATOM 2656 C CA . SER A 1 330 ? -38.032 -3.043 51.646 1.00 79.88 330 SER A CA 1
ATOM 2657 C C . SER A 1 330 ? -39.199 -3.161 52.635 1.00 79.88 330 SER A C 1
ATOM 2659 O O . SER A 1 330 ? -40.094 -3.990 52.460 1.00 79.88 330 SER A O 1
ATOM 2661 N N . LYS A 1 331 ? -39.277 -2.252 53.620 1.00 79.62 331 LYS A N 1
ATOM 2662 C CA . LYS A 1 331 ? -40.411 -2.189 54.555 1.00 79.62 331 LYS A CA 1
ATOM 2663 C C . LYS A 1 331 ? -41.719 -1.720 53.919 1.00 79.62 331 LYS A C 1
ATOM 2665 O O . LYS A 1 331 ? -42.768 -2.246 54.293 1.00 79.62 331 LYS A O 1
ATOM 2670 N N . GLY A 1 332 ? -41.663 -0.743 53.016 1.00 79.69 332 GLY A N 1
ATOM 2671 C CA . GLY A 1 332 ? -42.829 -0.162 52.347 1.00 79.69 332 GLY A CA 1
ATOM 2672 C C . GLY A 1 332 ? -43.458 -1.086 51.305 1.00 79.69 332 GLY A C 1
ATOM 2673 O O . GLY A 1 332 ? -44.660 -1.020 51.078 1.00 79.69 332 GLY A O 1
ATOM 2674 N N . ASN A 1 333 ? -42.673 -1.995 50.722 1.00 78.75 333 ASN A N 1
ATOM 2675 C CA . ASN A 1 333 ? -43.109 -2.887 49.650 1.00 78.75 333 ASN A CA 1
ATOM 2676 C C . ASN A 1 333 ? -42.874 -4.358 50.008 1.00 78.75 333 ASN A C 1
ATOM 2678 O O . ASN A 1 333 ? -42.156 -5.076 49.310 1.00 78.75 333 ASN A O 1
ATOM 2682 N N . ARG A 1 334 ? -43.508 -4.831 51.089 1.00 70.88 334 ARG A N 1
ATOM 2683 C CA . ARG A 1 334 ? -43.331 -6.209 51.595 1.00 70.88 334 ARG A CA 1
ATOM 2684 C C . ARG A 1 334 ? -43.644 -7.307 50.567 1.00 70.88 334 ARG A C 1
ATOM 2686 O O . ARG A 1 334 ? -43.125 -8.406 50.698 1.00 70.88 334 ARG A O 1
ATOM 2693 N N . GLY A 1 335 ? -44.448 -7.015 49.541 1.00 71.06 335 GLY A N 1
ATOM 2694 C CA . GLY A 1 335 ? -44.750 -7.950 48.448 1.00 71.06 335 GLY A CA 1
ATOM 2695 C C . GLY A 1 335 ? -43.618 -8.153 47.431 1.00 71.06 335 GLY A C 1
ATOM 2696 O O . GLY A 1 335 ? -43.700 -9.072 46.626 1.00 71.06 335 GLY A O 1
ATOM 2697 N N . LEU A 1 336 ? -42.564 -7.326 47.454 1.00 68.44 336 LEU A N 1
ATOM 2698 C CA . LEU A 1 336 ? -41.450 -7.391 46.495 1.00 68.44 336 LEU A CA 1
ATOM 2699 C C . LEU A 1 336 ? -40.256 -8.228 46.985 1.00 68.44 336 LEU A C 1
ATOM 2701 O O . LEU A 1 336 ? -39.287 -8.367 46.242 1.00 68.44 336 LEU A O 1
ATOM 2705 N N . ASN A 1 337 ? -40.303 -8.764 48.215 1.00 71.25 337 ASN A N 1
ATOM 2706 C CA . ASN A 1 337 ? -39.236 -9.584 48.813 1.00 71.25 337 ASN A CA 1
ATOM 2707 C C . ASN A 1 337 ? -37.824 -8.982 48.628 1.00 71.25 337 ASN A C 1
ATOM 2709 O O . ASN A 1 337 ? -36.861 -9.666 48.287 1.00 71.25 337 ASN A O 1
ATOM 2713 N N . ILE A 1 338 ? -37.699 -7.666 48.827 1.00 71.56 338 ILE A N 1
ATOM 2714 C CA . ILE A 1 338 ? -36.425 -6.952 48.686 1.00 71.56 338 ILE A CA 1
ATOM 2715 C C . ILE A 1 338 ? -35.563 -7.265 49.911 1.00 71.56 338 ILE A C 1
ATOM 2717 O O . ILE A 1 338 ? -35.824 -6.750 51.002 1.00 71.56 338 ILE A O 1
ATOM 2721 N N . ASN A 1 339 ? -34.537 -8.096 49.735 1.00 69.94 339 ASN A N 1
ATOM 2722 C CA . ASN A 1 339 ? -33.566 -8.385 50.783 1.00 69.94 339 ASN A CA 1
ATOM 2723 C C . ASN A 1 339 ? -32.452 -7.328 50.763 1.00 69.94 339 ASN A C 1
ATOM 2725 O O . ASN A 1 339 ? -31.791 -7.139 49.744 1.00 69.94 339 ASN A O 1
ATOM 2729 N N . VAL A 1 340 ? -32.257 -6.621 51.878 1.00 70.06 340 VAL A N 1
ATOM 2730 C CA . VAL A 1 340 ? -31.277 -5.532 51.988 1.00 70.06 340 VAL A CA 1
ATOM 2731 C C . VAL A 1 340 ? -30.145 -5.985 52.894 1.00 70.06 340 VAL A C 1
ATOM 2733 O O . VAL A 1 340 ? -30.293 -6.030 54.114 1.00 70.06 340 VAL A O 1
ATOM 2736 N N . THR A 1 341 ? -28.999 -6.302 52.303 1.00 69.06 341 THR A N 1
ATOM 2737 C CA . THR A 1 341 ? -27.786 -6.671 53.036 1.00 69.06 341 THR A CA 1
ATOM 2738 C C . THR A 1 341 ? -26.732 -5.583 52.898 1.00 69.06 341 THR A C 1
ATOM 2740 O O . THR A 1 341 ? -26.494 -5.057 51.810 1.00 69.06 341 THR A O 1
ATOM 2743 N N . ARG A 1 342 ? -26.074 -5.237 54.009 1.00 60.84 342 ARG A N 1
ATOM 2744 C CA . ARG A 1 342 ? -24.929 -4.325 53.994 1.00 60.84 342 ARG A CA 1
ATOM 2745 C C . ARG A 1 342 ? -23.683 -5.117 53.605 1.00 60.84 342 ARG A C 1
ATOM 2747 O O . ARG A 1 342 ? -23.281 -6.021 54.328 1.00 60.84 342 ARG A O 1
ATOM 2754 N N . GLY A 1 343 ? -23.067 -4.739 52.490 1.00 58.47 343 GLY A N 1
ATOM 2755 C CA . GLY A 1 343 ? -21.854 -5.377 51.986 1.00 58.47 343 GLY A CA 1
ATOM 2756 C C . GLY A 1 343 ? -22.113 -6.308 50.803 1.00 58.47 343 GLY A C 1
ATOM 2757 O O . GLY A 1 343 ? -23.087 -7.052 50.758 1.00 58.47 343 GLY A O 1
ATOM 2758 N N . GLY A 1 344 ? -21.202 -6.228 49.840 1.00 54.75 344 GLY A N 1
ATOM 2759 C CA . GLY A 1 344 ? -21.122 -7.050 48.643 1.00 54.75 344 GLY A CA 1
ATOM 2760 C C . GLY A 1 344 ? -19.743 -6.837 48.030 1.00 54.75 344 GLY A C 1
ATOM 2761 O O . GLY A 1 344 ? -19.212 -5.726 48.063 1.00 54.75 344 GLY A O 1
ATOM 2762 N N . ARG A 1 345 ? -19.122 -7.904 47.531 1.00 49.03 345 ARG A N 1
ATOM 2763 C CA . ARG A 1 345 ? -17.827 -7.829 46.853 1.00 49.03 345 ARG A CA 1
ATOM 2764 C C . ARG A 1 345 ? -18.103 -7.972 45.363 1.00 49.03 345 ARG A C 1
ATOM 2766 O O . ARG A 1 345 ? -18.591 -9.010 44.940 1.00 49.03 345 ARG A O 1
ATOM 2773 N N . ILE A 1 346 ? -17.820 -6.926 44.588 1.00 49.94 346 ILE A N 1
ATOM 2774 C CA . ILE A 1 346 ? -17.962 -6.966 43.120 1.00 49.94 346 ILE A CA 1
ATOM 2775 C C . ILE A 1 346 ? -16.939 -7.941 42.515 1.00 49.94 346 ILE A C 1
ATOM 2777 O O . ILE A 1 346 ? -17.192 -8.552 41.488 1.00 49.94 346 ILE A O 1
ATOM 2781 N N . ILE A 1 347 ? -15.807 -8.134 43.198 1.00 46.69 347 ILE A N 1
ATOM 2782 C CA . ILE A 1 347 ? -14.764 -9.088 42.825 1.00 46.69 347 ILE A CA 1
ATOM 2783 C C . ILE A 1 347 ? -14.783 -10.224 43.846 1.00 46.69 347 ILE A C 1
ATOM 2785 O O . ILE A 1 347 ? -14.345 -10.048 44.989 1.00 46.69 347 ILE A O 1
ATOM 2789 N N . TYR A 1 348 ? -15.302 -11.381 43.443 1.00 46.09 348 TYR A N 1
ATOM 2790 C CA . TYR A 1 348 ? -15.205 -12.618 44.211 1.00 46.09 348 TYR A CA 1
ATOM 2791 C C . TYR A 1 348 ? -13.984 -13.394 43.707 1.00 46.09 348 TYR A C 1
ATOM 2793 O O . TYR A 1 348 ? -14.008 -13.952 42.615 1.00 46.09 348 TYR A O 1
ATOM 2801 N N . ARG A 1 349 ? -12.890 -13.390 44.476 1.00 46.81 349 ARG A N 1
ATOM 2802 C CA . ARG A 1 349 ? -11.775 -14.324 44.260 1.00 46.81 349 ARG A CA 1
ATOM 2803 C C . ARG A 1 349 ? -12.054 -15.567 45.100 1.00 46.81 349 ARG A C 1
ATOM 2805 O O . ARG A 1 349 ? -12.171 -15.430 46.318 1.00 46.81 349 ARG A O 1
ATOM 2812 N N . SER A 1 350 ? -12.209 -16.710 44.434 1.00 46.66 350 SER A N 1
ATOM 2813 C CA . SER A 1 350 ? -12.172 -18.042 45.052 1.00 46.66 350 SER A CA 1
ATOM 2814 C C . SER A 1 350 ? -10.808 -18.328 45.659 1.00 46.66 350 SER A C 1
ATOM 2816 O O . SER A 1 350 ? -9.816 -17.950 44.989 1.00 46.66 350 SER A O 1
#

pLDDT: mean 76.38, std 16.35, range [35.59, 97.69]

Sequence (350 aa):
MAFKPYETFDDPELLLCAPRRKGDFMVFVNGRQFWKITNFDEFFFTNMKNQKEKQLGVPYNVSWGGGSFGLRHSWHYDFKTYELFNGNDQTYIDSNFIQKTNPLNDDPCIVHVTGSSATTGVQLLSNSTSFFVEDECDPSVHIPVVVMEIDRLTTLTGSTATTNSYYFEYDRPLEILSNREYVFTAKIYDAGIFETYDPVSLDPITSKMEILVYGTVDIEVVSETSYSGGTGGKWITISKTIKLADKTGLQTVFVGISLESTIPLIEDFKFYVDDFMYRGSDILIQDPTKENLTMESNFSNSFIGGIQKLRIYDYAFNSEQALHNAFWESKGNRGLNINVTRGGRIIYRS

Radius of gyration: 34.5 Å; chains: 1; bounding box: 76×59×94 Å

Secondary structure (DSSP, 8-state):
-EEEESS--S-TTGGGTSPPPEEEEEEEETTEEEEEEEEEEPP--PPP-S-GGG---------SS-TTTSSS--EEEEEEEEEEESS--HHHHHHHEEEE--TTS--TT---B-SS--SSSEEEEEEEEEEEEE-SS-TT-EEEEEEEEEEE-TT-TT------EEEEEESS-EEEETTSEEEEEEEEEESS-S-SB-TTT-PBP-EEEEEEEEESS-EEEEEEE-EESS--SSEEEEEEEEEEPTT--EEEEEEEEEEEESSPPPTT-EEEEEEEEEEEEEEEEE-GGGTT-HHHHHHSS---S--------SSPPPHHHHHHHHHHHHHHTGGG-----S---SS---